Protein AF-A0A7C2QPQ2-F1 (afdb_monomer_lite)

Radius of gyration: 18.56 Å; chains: 1; bounding box: 51×34×46 Å

Sequence (199 aa):
MLLGTGDLGRPVFLNPSSPPNTHGIIVDTTESGKSTLTRHLILEARDLGVSSWVIDPHGERSYARLYSRVLLLGADRINVLDTPGWKSSEFSSELARYIERVYGISGARFVLREILLKCLNRGSLSPLENLSEVPEVKRIYDDLAQIHEDSAPSVEELAASSICFTFPQMSSREFRSLAALLLLMLLQGYRRTLGESHR

Secondary structure (DSSP, 8-state):
-EEEE-TTS-EEE--TTPSS---------TTSSHHHHHHHHHHHHHHTT---EEE-TT--HHHHTT-SEEEEBTTB-B-SS--TTS-HHHHHHHHHHHHHHHHT-TT-HHHHHHHHHHHHHHTSSHHHHTTTTSHHHHHHHHHHHTTB-TTSPPHHHHHTS-EEEE--TT--HHHHHHHHHHHHHHHHHH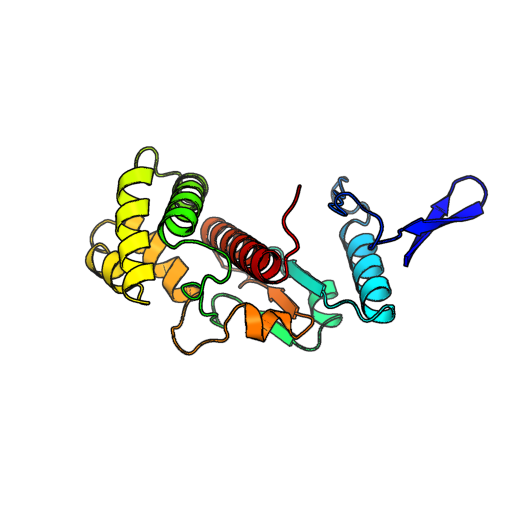HHHTT----

Foldseek 3Di:
DFQQADPVRHTDDDDCPDDDDPDDDDDDDPPPCPVVSVVVVVVVCVVVVHAAEAQDAQPPVSVVVVFPAEAAQLVAAEQLLQAAQDDLLRVLLVLLVQLCVLLVVPPCSVVSSVLSSVCSVVSHNVSLVVVLVPVSSVVVSVLNVSHHDSPHHALVRVRVHHYYYYYDPPDDPSSSSSNVVSNVSSVVNVCVVVVVDND

Structure (mmCIF, N/CA/C/O backbone):
data_AF-A0A7C2QPQ2-F1
#
_entry.id   AF-A0A7C2QPQ2-F1
#
loop_
_atom_site.group_PDB
_atom_site.id
_atom_site.type_symbol
_atom_site.label_atom_id
_atom_site.label_alt_id
_atom_site.label_comp_id
_atom_site.label_asym_id
_atom_site.label_entity_id
_atom_site.label_seq_id
_atom_site.pdbx_PDB_ins_code
_atom_site.Cartn_x
_atom_site.Cartn_y
_atom_site.Cartn_z
_atom_site.occupancy
_atom_site.B_iso_or_equiv
_atom_site.auth_seq_id
_atom_site.auth_comp_id
_atom_site.auth_asym_id
_atom_site.auth_atom_id
_atom_site.pdbx_PDB_model_num
ATOM 1 N N . MET A 1 1 ? 20.435 -3.411 -16.821 1.00 80.19 1 MET A N 1
ATOM 2 C CA . MET A 1 1 ? 19.411 -2.390 -17.117 1.00 80.19 1 MET A CA 1
ATOM 3 C C . MET A 1 1 ? 20.115 -1.150 -17.631 1.00 80.19 1 MET A C 1
ATOM 5 O O . MET A 1 1 ? 20.984 -0.637 -16.933 1.00 80.19 1 MET A O 1
ATOM 9 N N . LEU A 1 2 ? 19.831 -0.721 -18.859 1.00 84.31 2 LEU A N 1
ATOM 10 C CA . LEU A 1 2 ? 20.390 0.513 -19.417 1.00 84.31 2 LEU A CA 1
ATOM 11 C C . LEU A 1 2 ? 19.716 1.711 -18.738 1.00 84.31 2 LEU A C 1
ATOM 13 O O . LEU A 1 2 ? 18.495 1.808 -18.740 1.00 84.31 2 LEU A O 1
ATOM 17 N N . LEU A 1 3 ? 20.495 2.619 -18.154 1.00 84.81 3 LEU A N 1
ATOM 18 C CA . LEU A 1 3 ? 19.976 3.852 -17.555 1.00 84.81 3 LEU A CA 1
ATOM 19 C C . LEU A 1 3 ? 19.979 5.011 -18.561 1.00 84.81 3 LEU A C 1
ATOM 21 O O . LEU A 1 3 ? 19.078 5.843 -18.554 1.00 84.81 3 LEU A O 1
ATOM 25 N N . GLY A 1 4 ? 21.001 5.066 -19.415 1.00 86.62 4 GLY A N 1
ATOM 26 C CA . GLY A 1 4 ? 21.191 6.133 -20.391 1.00 86.62 4 GLY A CA 1
ATOM 27 C C . GLY A 1 4 ? 22.638 6.208 -20.860 1.00 86.62 4 GLY A C 1
ATOM 28 O O . GLY A 1 4 ? 23.363 5.214 -20.823 1.00 86.62 4 GLY A O 1
ATOM 29 N N . THR A 1 5 ? 23.068 7.397 -21.266 1.00 91.00 5 THR A N 1
ATOM 30 C CA . THR A 1 5 ? 24.419 7.659 -21.770 1.00 91.00 5 THR A CA 1
ATOM 31 C C . THR A 1 5 ? 25.079 8.717 -20.895 1.00 91.00 5 THR A C 1
ATOM 33 O O . THR A 1 5 ? 24.474 9.749 -20.627 1.00 91.00 5 THR A O 1
ATOM 36 N N . GLY A 1 6 ? 26.299 8.459 -20.427 1.00 89.69 6 GLY A N 1
ATOM 37 C CA . GLY A 1 6 ? 27.088 9.435 -19.677 1.00 89.69 6 GLY A CA 1
ATOM 38 C C . GLY A 1 6 ? 27.727 10.484 -20.587 1.00 89.69 6 GLY A C 1
ATOM 39 O O . GLY A 1 6 ? 27.761 10.323 -21.807 1.00 89.69 6 GLY A O 1
ATOM 40 N N . ASP A 1 7 ? 28.316 11.515 -19.986 1.00 88.56 7 ASP A N 1
ATOM 41 C CA . ASP A 1 7 ? 28.855 12.698 -20.683 1.00 88.56 7 ASP A CA 1
ATOM 42 C C . ASP A 1 7 ? 29.907 12.381 -21.760 1.00 88.56 7 ASP A C 1
ATOM 44 O O . ASP A 1 7 ? 30.098 13.134 -22.709 1.00 88.56 7 ASP A O 1
ATOM 48 N N . LEU A 1 8 ? 30.575 11.231 -21.644 1.00 90.75 8 LEU A N 1
ATOM 49 C CA . LEU A 1 8 ? 31.571 10.746 -22.604 1.00 90.75 8 LEU A CA 1
ATOM 50 C C . LEU A 1 8 ? 30.970 9.883 -23.730 1.00 90.75 8 LEU A C 1
ATOM 52 O O . LEU A 1 8 ? 31.700 9.148 -24.394 1.00 90.75 8 LEU A O 1
ATOM 56 N N . GLY A 1 9 ? 29.645 9.889 -23.905 1.00 91.50 9 GLY A N 1
ATOM 57 C CA . GLY A 1 9 ? 28.946 9.069 -24.900 1.00 91.50 9 GLY A CA 1
ATOM 58 C C . GLY A 1 9 ? 28.887 7.576 -24.555 1.00 91.50 9 GLY A C 1
ATOM 59 O O . GLY A 1 9 ? 28.511 6.762 -25.394 1.00 91.50 9 GLY A O 1
ATOM 60 N N . ARG A 1 10 ? 29.272 7.190 -23.332 1.00 90.75 10 ARG A N 1
ATOM 61 C CA . ARG A 1 10 ? 29.308 5.785 -22.900 1.00 90.75 10 ARG A CA 1
ATOM 62 C C . ARG A 1 10 ? 27.976 5.370 -22.276 1.00 90.75 10 ARG A C 1
ATOM 64 O O . ARG A 1 10 ? 27.465 6.121 -21.446 1.00 90.75 10 ARG A O 1
ATOM 71 N N . PRO A 1 11 ? 27.437 4.185 -22.601 1.00 90.56 11 PRO A N 1
ATOM 72 C CA . PRO A 1 11 ? 26.224 3.695 -21.962 1.00 90.56 11 PRO A CA 1
ATOM 73 C C . PRO A 1 11 ? 26.465 3.435 -20.469 1.00 90.56 11 PRO A C 1
ATOM 75 O O . PRO A 1 11 ? 27.485 2.865 -20.074 1.00 90.56 11 PRO A O 1
ATOM 78 N N . VAL A 1 12 ? 25.514 3.862 -19.644 1.00 87.31 12 VAL A N 1
ATOM 79 C CA . VAL A 1 12 ? 25.497 3.674 -18.193 1.00 87.31 12 VAL A CA 1
ATOM 80 C C . VAL A 1 12 ? 24.471 2.603 -17.870 1.00 87.31 12 VAL A C 1
ATOM 82 O O . VAL A 1 12 ? 23.307 2.715 -18.254 1.00 87.31 12 VAL A O 1
ATOM 85 N N . PHE A 1 13 ? 24.895 1.576 -17.142 1.00 85.00 13 PHE A N 1
ATOM 86 C CA . PHE A 1 13 ? 24.037 0.466 -16.752 1.00 85.00 13 PHE A CA 1
ATOM 87 C C . PHE A 1 13 ? 23.864 0.419 -15.240 1.00 85.00 13 PHE A C 1
ATOM 89 O O . PHE A 1 13 ? 24.820 0.587 -14.485 1.00 85.00 13 PHE A O 1
ATOM 96 N N . LEU A 1 14 ? 22.641 0.128 -14.814 1.00 79.12 14 LEU A N 1
ATOM 97 C CA . LEU A 1 14 ? 22.308 -0.225 -13.447 1.00 79.12 14 LE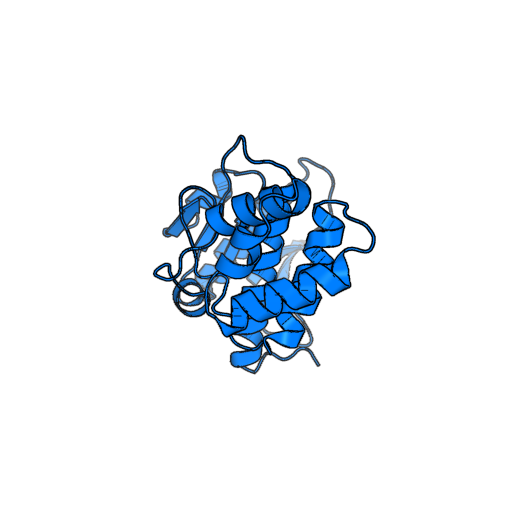U A CA 1
ATOM 98 C C . LEU A 1 14 ? 22.225 -1.752 -13.331 1.00 79.12 14 LEU A C 1
ATOM 100 O O . LEU A 1 14 ? 21.606 -2.422 -14.171 1.00 79.12 14 LEU A O 1
ATOM 104 N N . ASN A 1 15 ? 22.847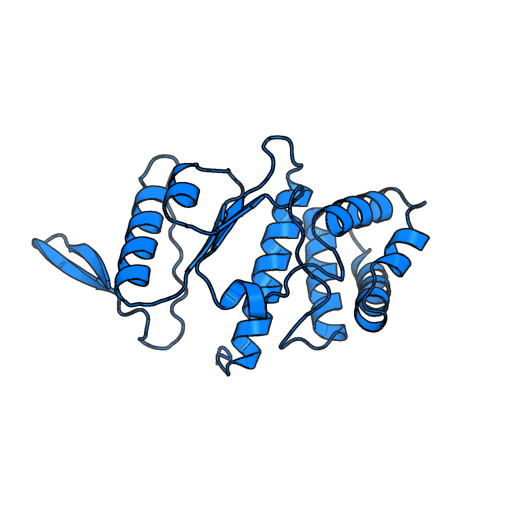 -2.299 -12.286 1.00 75.38 15 ASN A N 1
ATOM 105 C CA . ASN A 1 15 ? 22.661 -3.687 -11.884 1.00 75.38 15 ASN A CA 1
ATOM 106 C C . ASN A 1 15 ? 21.648 -3.733 -10.725 1.00 75.38 15 ASN A C 1
ATOM 108 O O . ASN A 1 15 ? 22.027 -3.455 -9.589 1.00 75.38 15 ASN A O 1
ATOM 112 N N . PRO A 1 16 ? 20.370 -4.070 -10.974 1.00 66.38 16 PRO A N 1
ATOM 113 C CA . PRO A 1 16 ? 19.363 -4.117 -9.915 1.00 66.38 16 PRO A CA 1
ATOM 114 C C . PRO A 1 16 ? 19.666 -5.189 -8.851 1.00 66.38 16 PRO A C 1
ATOM 116 O O . PRO A 1 16 ? 19.168 -5.091 -7.731 1.00 66.38 16 PRO A O 1
ATOM 119 N N . SER A 1 17 ? 20.508 -6.172 -9.184 1.00 67.00 17 SER A N 1
ATOM 120 C CA . SER A 1 17 ? 20.893 -7.297 -8.329 1.00 67.00 17 SER A CA 1
ATOM 121 C C . SER A 1 17 ? 22.185 -7.064 -7.536 1.00 67.00 17 SER A C 1
ATOM 123 O O . SER A 1 17 ? 22.625 -7.974 -6.836 1.00 67.00 17 SER A O 1
ATOM 125 N N . SER A 1 18 ? 22.835 -5.895 -7.640 1.00 63.81 18 SER A N 1
ATOM 126 C CA . SER A 1 18 ? 24.056 -5.624 -6.870 1.00 63.81 18 SER A CA 1
ATOM 127 C C . SER A 1 18 ? 23.729 -5.188 -5.431 1.00 63.81 18 SER A C 1
ATOM 129 O O . SER A 1 18 ? 23.065 -4.164 -5.257 1.00 63.81 18 SER A O 1
ATOM 131 N N . PRO A 1 19 ? 24.200 -5.907 -4.398 1.00 53.38 19 PRO A N 1
ATOM 132 C CA . PRO A 1 19 ? 24.072 -5.481 -3.005 1.00 53.38 19 PRO A CA 1
ATOM 133 C C . PRO A 1 19 ? 25.039 -4.330 -2.634 1.00 53.38 19 PRO A C 1
ATOM 135 O O . PRO A 1 19 ? 26.041 -4.139 -3.325 1.00 53.38 19 PRO A O 1
ATOM 138 N N . PRO A 1 20 ? 24.800 -3.614 -1.512 1.00 49.59 20 PRO A N 1
ATOM 139 C CA . PRO A 1 20 ? 23.653 -3.737 -0.618 1.00 49.59 20 PRO A CA 1
ATOM 140 C C . PRO A 1 20 ? 22.608 -2.646 -0.916 1.00 49.59 20 PRO A C 1
ATOM 142 O O . PRO A 1 20 ? 22.932 -1.466 -0.982 1.00 49.59 20 PRO A O 1
ATOM 145 N N . ASN A 1 21 ? 21.339 -3.045 -1.027 1.00 52.28 21 ASN A N 1
ATOM 146 C CA . ASN A 1 21 ? 20.159 -2.173 -1.101 1.00 52.28 21 ASN A CA 1
ATOM 147 C C . ASN A 1 21 ? 20.017 -1.318 -2.379 1.00 52.28 21 ASN A C 1
ATOM 149 O O . ASN A 1 21 ? 20.370 -0.142 -2.404 1.00 52.28 21 ASN A O 1
ATOM 153 N N . THR A 1 22 ? 19.355 -1.848 -3.411 1.00 62.91 22 THR A N 1
ATOM 154 C CA . THR A 1 22 ? 18.883 -1.071 -4.574 1.00 62.91 22 THR A CA 1
ATOM 155 C C . THR A 1 22 ? 17.630 -0.250 -4.239 1.00 62.91 22 THR A C 1
ATOM 157 O O . THR A 1 22 ? 16.571 -0.399 -4.842 1.00 62.91 22 THR A O 1
ATOM 160 N N . HIS A 1 23 ? 17.746 0.649 -3.258 1.00 71.44 23 HIS A N 1
ATOM 161 C CA . HIS A 1 23 ? 16.813 1.766 -3.119 1.00 71.44 23 HIS A CA 1
ATOM 162 C C . HIS A 1 23 ? 17.344 2.935 -3.944 1.00 71.44 23 HIS A C 1
ATOM 164 O O . HIS A 1 23 ? 18.398 3.492 -3.646 1.00 71.44 23 HIS A O 1
ATOM 170 N N . GLY A 1 24 ? 16.614 3.300 -4.993 1.00 75.06 24 GLY A N 1
ATOM 171 C CA . GLY A 1 24 ? 16.879 4.505 -5.769 1.00 75.06 24 GLY A CA 1
ATOM 172 C C . GLY A 1 24 ? 15.954 5.631 -5.331 1.00 75.06 24 GLY A C 1
ATOM 173 O O . GLY A 1 24 ? 14.761 5.411 -5.133 1.00 75.06 24 GLY A O 1
ATOM 174 N N . ILE A 1 25 ? 16.488 6.845 -5.215 1.00 82.19 25 ILE A N 1
ATOM 175 C CA . ILE A 1 25 ? 15.679 8.057 -5.078 1.00 82.19 25 ILE A CA 1
ATOM 176 C C . ILE A 1 25 ? 15.886 8.879 -6.347 1.00 82.19 25 ILE A C 1
ATOM 178 O O . ILE A 1 25 ? 17.006 9.276 -6.655 1.00 82.19 25 ILE A O 1
ATOM 182 N N . ILE A 1 26 ? 14.801 9.130 -7.081 1.00 84.06 26 ILE A N 1
ATOM 183 C CA . ILE A 1 26 ? 14.795 10.028 -8.239 1.00 84.06 26 ILE A CA 1
ATOM 184 C C . ILE A 1 26 ? 14.245 11.372 -7.757 1.00 84.06 26 ILE A C 1
ATOM 186 O O . ILE A 1 26 ? 13.058 11.485 -7.450 1.00 84.06 26 ILE A O 1
ATOM 190 N N . VAL A 1 27 ? 15.110 12.383 -7.669 1.00 84.88 27 VAL A N 1
ATOM 191 C CA . VAL A 1 27 ? 14.744 13.744 -7.251 1.00 84.88 27 VAL A CA 1
ATOM 192 C C . VAL A 1 27 ? 14.924 14.677 -8.427 1.00 84.88 27 VAL A C 1
ATOM 194 O O . VAL A 1 27 ? 15.979 14.681 -9.049 1.00 84.88 27 VAL A O 1
ATOM 197 N N . ASP A 1 28 ? 13.897 15.470 -8.715 1.00 84.50 28 ASP A N 1
ATOM 198 C CA . ASP A 1 28 ? 13.965 16.471 -9.771 1.00 84.50 28 ASP A CA 1
ATOM 199 C C . ASP A 1 28 ? 12.796 17.463 -9.679 1.00 84.50 28 ASP A C 1
ATOM 201 O O . ASP A 1 28 ? 11.808 17.206 -8.975 1.00 84.50 28 ASP A O 1
ATOM 205 N N . THR A 1 29 ? 12.857 18.560 -10.429 1.00 83.12 29 THR A N 1
ATOM 206 C CA . THR A 1 29 ? 11.778 19.552 -10.540 1.00 83.12 29 THR A CA 1
ATOM 207 C C . THR A 1 29 ? 10.585 19.011 -11.337 1.00 83.12 29 THR A C 1
ATOM 209 O O . THR A 1 29 ? 10.651 17.971 -11.997 1.00 83.12 29 THR A O 1
ATOM 212 N N . THR A 1 30 ? 9.415 19.639 -11.213 1.00 78.81 30 THR A N 1
ATOM 213 C CA . THR A 1 30 ? 8.233 19.271 -12.014 1.00 78.81 30 THR A CA 1
ATOM 214 C C . THR A 1 30 ? 8.564 19.367 -13.509 1.00 78.81 30 THR A C 1
ATOM 216 O O . THR A 1 30 ? 9.293 20.265 -13.909 1.00 78.81 30 THR A O 1
ATOM 219 N N . GLU A 1 31 ? 8.045 18.437 -14.320 1.00 76.81 31 GLU A N 1
ATOM 220 C CA . GLU A 1 31 ? 8.226 18.392 -15.791 1.00 76.81 31 GLU A CA 1
ATOM 221 C C . GLU A 1 31 ? 9.643 18.068 -16.297 1.00 76.81 31 GLU A C 1
ATOM 223 O O . GLU A 1 31 ? 9.883 18.031 -17.498 1.00 76.81 31 GLU A O 1
ATOM 228 N N . SER A 1 32 ? 10.564 17.706 -15.409 1.00 82.12 32 SER A N 1
ATOM 229 C CA . SER A 1 32 ? 11.947 17.370 -15.764 1.00 82.12 32 SER A CA 1
ATOM 230 C C . SER A 1 32 ? 12.148 15.986 -16.414 1.00 82.12 32 SER A C 1
ATOM 232 O O . SER A 1 32 ? 13.245 15.641 -16.844 1.00 82.12 32 SER A O 1
ATOM 234 N N . GLY A 1 33 ? 11.095 15.159 -16.456 1.00 84.62 33 GLY A N 1
ATOM 235 C CA . GLY A 1 33 ? 11.148 13.803 -17.010 1.00 84.62 33 GLY A CA 1
ATOM 236 C C . GLY A 1 33 ? 11.235 12.659 -15.993 1.00 84.62 33 GLY A C 1
ATOM 237 O O . GLY A 1 33 ? 11.448 11.523 -16.414 1.00 84.62 33 GLY A O 1
ATOM 238 N N . LYS A 1 34 ? 10.990 12.890 -14.691 1.00 88.94 34 LYS A N 1
ATOM 239 C CA . LYS A 1 34 ? 10.928 11.815 -13.668 1.00 88.94 34 LYS A CA 1
ATOM 240 C C . LYS A 1 34 ? 10.059 10.632 -14.096 1.00 88.94 34 LYS A C 1
ATOM 242 O O . LYS A 1 34 ? 10.537 9.504 -14.135 1.00 88.94 34 LYS A O 1
ATOM 247 N N . SER A 1 35 ? 8.818 10.896 -14.507 1.00 88.25 35 SER A N 1
ATOM 248 C CA . SER A 1 35 ? 7.902 9.834 -14.934 1.00 88.25 35 SER A CA 1
ATOM 249 C C . SER A 1 35 ? 8.342 9.162 -16.234 1.00 88.25 35 SER A C 1
ATOM 251 O O . SER A 1 35 ? 7.996 8.015 -16.496 1.00 88.25 35 SER A O 1
ATOM 253 N N . THR A 1 36 ? 9.136 9.833 -17.070 1.00 90.00 36 THR A N 1
ATOM 254 C CA . THR A 1 36 ? 9.757 9.211 -18.247 1.00 90.00 36 THR A CA 1
ATOM 255 C C . THR A 1 36 ? 10.865 8.248 -17.838 1.00 90.00 36 THR A C 1
ATOM 257 O O . THR A 1 36 ? 10.848 7.104 -18.287 1.00 90.00 36 THR A O 1
ATOM 260 N N . LEU A 1 37 ? 11.758 8.660 -16.934 1.00 89.00 37 LEU A N 1
ATOM 261 C CA . LEU A 1 37 ? 12.814 7.797 -16.409 1.00 89.00 37 LEU A CA 1
ATOM 262 C C . LEU A 1 37 ? 12.239 6.580 -15.672 1.00 89.00 37 LEU A C 1
ATOM 264 O O . LEU A 1 37 ? 12.654 5.456 -15.930 1.00 89.00 37 LEU A O 1
ATOM 268 N N . THR A 1 38 ? 11.240 6.770 -14.808 1.00 89.50 38 THR A N 1
ATOM 269 C CA . THR A 1 38 ? 10.604 5.661 -14.083 1.00 89.50 38 THR A CA 1
ATOM 270 C C . THR A 1 38 ? 9.963 4.653 -15.038 1.00 89.50 38 THR A C 1
ATOM 272 O O . THR A 1 38 ? 10.132 3.450 -14.857 1.00 89.50 38 THR A O 1
ATOM 275 N N . ARG A 1 39 ? 9.276 5.113 -16.093 1.00 91.06 39 ARG A N 1
ATOM 276 C CA . ARG A 1 39 ? 8.712 4.219 -17.120 1.00 91.06 39 ARG A CA 1
ATOM 277 C C . ARG A 1 39 ? 9.793 3.454 -17.882 1.00 91.06 39 ARG A C 1
ATOM 279 O O . ARG A 1 39 ? 9.606 2.268 -18.129 1.00 91.06 39 ARG A O 1
ATOM 286 N N . HIS A 1 40 ? 10.910 4.104 -18.208 1.00 90.50 40 HIS A N 1
ATOM 287 C CA . HIS A 1 40 ? 12.069 3.444 -18.818 1.00 90.50 40 HIS A CA 1
ATOM 288 C C . HIS A 1 40 ? 12.614 2.325 -17.919 1.00 90.50 40 HIS A C 1
ATOM 290 O O . HIS A 1 40 ? 12.746 1.189 -18.363 1.00 90.50 40 HIS A O 1
ATOM 296 N N . LEU A 1 41 ? 12.810 2.602 -16.625 1.00 88.69 41 LEU A N 1
ATOM 297 C CA . LEU A 1 41 ? 13.262 1.601 -15.650 1.00 88.69 41 LEU A CA 1
ATOM 298 C C . LEU A 1 41 ? 12.288 0.421 -15.514 1.00 88.69 41 LEU A C 1
ATOM 300 O O . LEU A 1 41 ? 12.726 -0.721 -15.405 1.00 88.69 41 LEU A O 1
ATOM 304 N N . ILE A 1 42 ? 10.977 0.681 -15.535 1.00 89.75 42 ILE A N 1
ATOM 305 C CA . ILE A 1 42 ? 9.943 -0.365 -15.492 1.00 89.75 42 ILE A CA 1
ATOM 306 C C . ILE A 1 42 ? 10.029 -1.276 -16.721 1.00 89.75 42 ILE A C 1
ATOM 308 O O . ILE A 1 42 ? 9.939 -2.494 -16.581 1.00 89.75 42 ILE A O 1
ATOM 312 N N . LEU A 1 43 ? 10.195 -0.702 -17.915 1.00 90.12 43 LEU A N 1
ATOM 313 C CA . LEU A 1 43 ? 10.315 -1.469 -19.157 1.00 90.12 43 LEU A CA 1
ATOM 314 C C . LEU A 1 43 ? 11.574 -2.342 -19.151 1.00 90.12 43 LEU A C 1
ATOM 316 O O . LEU A 1 43 ? 11.483 -3.543 -19.383 1.00 90.12 43 LEU A O 1
ATOM 320 N N . GLU A 1 44 ? 12.716 -1.775 -18.769 1.00 88.38 44 GLU A N 1
ATOM 321 C CA . GLU A 1 44 ? 13.965 -2.529 -18.639 1.00 88.38 44 GLU A CA 1
ATOM 322 C C . GLU A 1 44 ? 13.877 -3.639 -17.578 1.00 88.38 44 GLU A C 1
ATOM 324 O O . GLU A 1 44 ? 14.441 -4.716 -17.750 1.00 88.38 44 GLU A O 1
ATOM 329 N N . ALA A 1 45 ? 13.181 -3.396 -16.461 1.00 84.62 45 ALA A N 1
ATOM 330 C CA . ALA A 1 45 ? 12.972 -4.407 -15.424 1.00 84.62 45 ALA A CA 1
ATOM 331 C C . ALA A 1 45 ? 12.116 -5.565 -15.951 1.00 84.62 45 ALA A C 1
ATOM 333 O O . ALA A 1 45 ? 12.436 -6.733 -15.722 1.00 84.62 45 ALA A O 1
ATOM 334 N N . ARG A 1 46 ? 11.064 -5.241 -16.710 1.00 86.88 46 ARG A N 1
ATOM 335 C CA . ARG A 1 46 ? 10.185 -6.219 -17.350 1.00 86.88 46 ARG A CA 1
ATOM 336 C C . ARG A 1 46 ? 10.936 -7.091 -18.355 1.00 86.88 46 ARG A C 1
ATOM 338 O O . ARG A 1 46 ? 10.726 -8.301 -18.352 1.00 86.88 46 ARG A O 1
ATOM 345 N N . ASP A 1 47 ? 11.819 -6.508 -19.163 1.00 87.75 47 ASP A N 1
ATOM 346 C CA . ASP A 1 47 ? 12.639 -7.254 -20.130 1.00 87.75 47 ASP A CA 1
ATOM 347 C C . ASP A 1 47 ? 13.610 -8.230 -19.442 1.00 87.75 47 ASP A C 1
ATOM 349 O O . ASP A 1 47 ? 13.980 -9.257 -20.008 1.00 87.75 47 ASP A O 1
ATOM 353 N N . LEU A 1 48 ? 13.969 -7.954 -18.185 1.00 84.38 48 LEU A N 1
ATOM 354 C CA . LEU A 1 48 ? 14.758 -8.839 -17.323 1.00 84.38 48 LEU A CA 1
ATOM 355 C C . LEU A 1 48 ? 13.904 -9.847 -16.530 1.00 84.38 48 LEU A C 1
ATOM 357 O O . LEU A 1 48 ? 14.438 -10.563 -15.685 1.00 84.38 48 LEU A O 1
ATOM 361 N N . GLY A 1 49 ? 12.591 -9.908 -16.772 1.00 84.81 49 GLY A N 1
ATOM 362 C CA . GLY A 1 49 ? 11.672 -10.808 -16.069 1.00 84.81 49 GLY A CA 1
ATOM 363 C C . GLY A 1 49 ? 11.372 -10.402 -14.622 1.00 84.81 49 GLY A C 1
ATOM 364 O O . GLY A 1 49 ? 10.873 -11.219 -13.852 1.00 84.81 49 GLY A O 1
ATOM 365 N N . VAL A 1 50 ? 11.669 -9.159 -14.234 1.00 83.19 50 VAL A N 1
ATOM 366 C CA . VAL A 1 50 ? 11.409 -8.647 -12.884 1.00 83.19 50 VAL A CA 1
ATOM 367 C C . VAL A 1 50 ? 9.984 -8.097 -12.810 1.00 83.19 50 VAL A C 1
ATOM 369 O O . VAL A 1 50 ? 9.601 -7.215 -13.581 1.00 83.19 50 VAL A O 1
ATOM 372 N N . SER A 1 51 ? 9.194 -8.595 -11.857 1.00 84.31 51 SER A N 1
ATOM 373 C CA . SER A 1 51 ? 7.862 -8.063 -11.556 1.00 84.31 51 SER A CA 1
ATOM 374 C C . SER A 1 51 ? 7.958 -6.656 -10.967 1.00 84.31 51 SER A C 1
ATOM 376 O O . SER A 1 51 ? 8.755 -6.413 -10.059 1.00 84.31 51 SER A O 1
ATOM 378 N N . SER A 1 52 ? 7.114 -5.738 -11.432 1.00 88.56 52 SER A N 1
ATOM 379 C CA . SER A 1 52 ? 7.124 -4.342 -10.988 1.00 88.56 52 SER A CA 1
ATOM 380 C C . SER A 1 52 ? 5.794 -3.927 -10.368 1.00 88.56 52 SER A C 1
ATOM 382 O O . SER A 1 52 ? 4.722 -4.300 -10.840 1.00 88.56 52 SER A O 1
ATOM 384 N N . TRP A 1 53 ? 5.870 -3.133 -9.304 1.00 92.44 53 TRP A N 1
ATOM 385 C CA . TRP A 1 53 ? 4.720 -2.515 -8.650 1.00 92.44 53 TRP A CA 1
ATOM 386 C C . TRP A 1 53 ? 4.822 -1.002 -8.791 1.00 92.44 53 TRP A C 1
ATOM 388 O O . TRP A 1 53 ? 5.851 -0.415 -8.456 1.00 92.44 53 TRP A O 1
ATOM 398 N N . VAL A 1 54 ? 3.756 -0.365 -9.269 1.00 93.81 54 VAL A N 1
ATOM 399 C CA . VAL A 1 54 ? 3.649 1.098 -9.321 1.00 93.81 54 VAL A CA 1
ATOM 400 C C . VAL A 1 54 ? 2.500 1.547 -8.445 1.00 93.81 54 VAL A C 1
ATOM 402 O O . VAL A 1 54 ? 1.387 1.058 -8.591 1.00 93.81 54 VAL A O 1
ATOM 405 N N . ILE A 1 55 ? 2.768 2.506 -7.563 1.00 94.44 55 ILE A N 1
ATOM 406 C CA . ILE A 1 55 ? 1.753 3.203 -6.777 1.00 94.44 55 ILE A CA 1
ATOM 407 C C . ILE A 1 55 ? 1.707 4.633 -7.302 1.00 94.44 55 ILE A C 1
ATOM 409 O O . ILE A 1 55 ? 2.616 5.418 -7.038 1.00 94.44 55 ILE A O 1
ATOM 413 N N . ASP A 1 56 ? 0.672 4.952 -8.072 1.00 92.25 56 ASP A N 1
ATOM 414 C CA . ASP A 1 56 ? 0.536 6.230 -8.762 1.00 92.25 56 ASP A CA 1
ATOM 415 C C . ASP A 1 56 ? -0.602 7.070 -8.155 1.00 92.25 56 ASP A C 1
ATOM 417 O O . ASP A 1 56 ? -1.749 6.992 -8.610 1.00 92.25 56 ASP A O 1
ATOM 421 N N . PRO A 1 57 ? -0.308 7.904 -7.135 1.00 84.94 57 PRO A N 1
ATOM 422 C CA . PRO A 1 57 ? -1.298 8.773 -6.499 1.00 84.94 57 PRO A CA 1
ATOM 423 C C . PRO A 1 57 ? -1.851 9.867 -7.421 1.00 84.94 57 PRO A C 1
ATOM 425 O O . PRO A 1 57 ? -2.866 10.478 -7.081 1.00 84.94 57 PRO A O 1
ATOM 428 N N . HIS A 1 58 ? -1.203 10.138 -8.558 1.00 84.25 58 HIS A N 1
ATOM 429 C CA . HIS A 1 58 ? -1.591 11.194 -9.493 1.00 84.25 58 HIS A CA 1
ATOM 430 C C . HIS A 1 58 ? -2.399 10.673 -10.688 1.00 84.25 58 HIS A C 1
ATOM 432 O O . HIS A 1 58 ? -3.011 11.473 -11.398 1.00 84.25 58 HIS A O 1
ATOM 438 N N . GLY A 1 59 ? -2.458 9.353 -10.885 1.00 82.56 59 GLY A N 1
ATOM 439 C CA . GLY A 1 59 ? -3.236 8.728 -11.952 1.00 82.56 59 GLY A CA 1
ATOM 440 C C . GLY A 1 59 ? -2.720 9.084 -13.350 1.00 82.56 59 GLY A C 1
ATOM 441 O O . GLY A 1 59 ? -3.509 9.275 -14.283 1.00 82.56 59 GLY A O 1
ATOM 442 N N . GLU A 1 60 ? -1.402 9.197 -13.510 1.00 84.94 60 GLU A N 1
ATOM 443 C CA . GLU A 1 60 ? -0.761 9.324 -14.807 1.00 84.94 60 GLU A CA 1
ATOM 444 C C . GLU A 1 60 ? -1.087 8.099 -15.679 1.00 84.94 60 GLU A C 1
ATOM 446 O O . GLU A 1 60 ? -0.544 7.000 -15.538 1.00 84.94 60 GLU A O 1
ATOM 451 N N . ARG A 1 61 ? -1.944 8.307 -16.688 1.00 85.88 61 ARG A N 1
ATOM 452 C CA . ARG A 1 61 ? -2.342 7.264 -17.656 1.00 85.88 61 ARG A CA 1
ATOM 453 C C . ARG A 1 61 ? -1.155 6.572 -18.337 1.00 85.88 61 ARG A C 1
ATOM 455 O O . ARG A 1 61 ? -1.311 5.479 -18.878 1.00 85.88 61 ARG A O 1
ATOM 462 N N . SER A 1 62 ? 0.006 7.223 -18.363 1.00 88.50 62 SER A N 1
ATOM 463 C CA . SER A 1 62 ? 1.248 6.705 -18.929 1.00 88.50 62 SER A CA 1
ATOM 464 C C . SER A 1 62 ? 1.750 5.458 -18.191 1.00 88.50 62 SER A C 1
ATOM 466 O O . SER A 1 62 ? 2.229 4.548 -18.864 1.00 88.50 62 SER A O 1
ATOM 468 N N . TYR A 1 63 ? 1.594 5.374 -16.863 1.00 88.38 63 TYR A N 1
ATOM 469 C CA . TYR A 1 63 ? 1.949 4.178 -16.097 1.00 88.38 63 TYR A CA 1
ATOM 470 C C . TYR A 1 63 ? 0.958 3.055 -16.345 1.00 88.38 63 TYR A C 1
ATOM 472 O O . TYR A 1 63 ? 1.379 1.968 -16.715 1.00 88.38 63 TYR A O 1
ATOM 480 N N . ALA A 1 64 ? -0.346 3.319 -16.219 1.00 89.38 64 ALA A N 1
ATOM 481 C CA . ALA A 1 64 ? -1.389 2.304 -16.390 1.00 89.38 64 ALA A CA 1
ATOM 482 C C . ALA A 1 64 ? -1.269 1.536 -17.723 1.00 89.38 64 ALA A C 1
ATOM 484 O O . ALA A 1 64 ? -1.467 0.329 -17.758 1.00 89.38 64 ALA A O 1
ATOM 485 N N . ARG A 1 65 ? -0.856 2.208 -18.808 1.00 90.88 65 ARG A N 1
ATOM 486 C CA . ARG A 1 65 ? -0.634 1.590 -20.131 1.00 90.88 65 ARG A CA 1
ATOM 487 C C . ARG A 1 65 ? 0.495 0.554 -20.180 1.00 90.88 65 ARG A C 1
ATOM 489 O O . ARG A 1 65 ? 0.541 -0.220 -21.130 1.00 90.88 65 ARG A O 1
ATOM 496 N N . LEU A 1 66 ? 1.413 0.553 -19.214 1.00 91.38 66 LEU A N 1
ATOM 497 C CA . LEU A 1 66 ? 2.516 -0.411 -19.149 1.00 91.38 66 LEU A CA 1
ATOM 498 C C . LEU A 1 66 ? 2.103 -1.752 -18.528 1.00 91.38 66 LEU A C 1
ATOM 500 O O . LEU A 1 66 ? 2.854 -2.724 -18.634 1.00 91.38 66 LEU A O 1
ATOM 504 N N . TYR A 1 67 ? 0.928 -1.808 -17.898 1.00 92.75 67 TYR A N 1
ATOM 505 C CA . TYR A 1 67 ? 0.481 -2.933 -17.088 1.00 92.75 67 TYR A CA 1
ATOM 506 C C . TYR A 1 67 ? -0.799 -3.545 -17.654 1.00 92.75 67 TYR A C 1
ATOM 508 O O . TYR A 1 67 ? -1.717 -2.840 -18.063 1.00 92.75 67 TYR A O 1
ATOM 516 N N . SER A 1 68 ? -0.873 -4.875 -17.648 1.00 88.69 68 SER A N 1
ATOM 517 C CA . SER A 1 68 ? -2.108 -5.609 -17.952 1.00 88.69 68 SER A CA 1
ATOM 518 C C . SER A 1 68 ? -3.088 -5.599 -16.779 1.00 88.69 68 SER A C 1
ATOM 520 O O . SER A 1 68 ? -4.293 -5.707 -16.987 1.00 88.69 68 SER A O 1
ATOM 522 N N . ARG A 1 69 ? -2.573 -5.461 -15.551 1.00 93.31 69 ARG A N 1
ATOM 523 C CA . ARG A 1 69 ? -3.353 -5.390 -14.317 1.00 93.31 69 ARG A CA 1
ATOM 524 C C . ARG A 1 69 ? -3.224 -4.002 -13.701 1.00 93.31 69 ARG A C 1
ATOM 526 O O . ARG A 1 69 ? -2.133 -3.581 -13.313 1.00 93.31 69 ARG A O 1
ATOM 533 N N . VAL A 1 70 ? -4.352 -3.309 -13.599 1.00 94.38 70 VAL A N 1
ATOM 534 C CA . VAL A 1 70 ? -4.464 -1.996 -12.962 1.00 94.38 70 VAL A CA 1
ATOM 535 C C . VAL A 1 70 ? -5.566 -2.082 -11.916 1.00 94.38 70 VAL A C 1
ATOM 537 O O . VAL A 1 70 ? -6.661 -2.525 -12.246 1.00 94.38 70 VAL A O 1
ATOM 540 N N . LEU A 1 71 ? -5.273 -1.679 -10.680 1.00 95.06 71 LEU A N 1
ATOM 541 C CA . LEU A 1 71 ? -6.261 -1.572 -9.607 1.00 95.06 71 LEU A CA 1
ATOM 542 C C . LEU A 1 71 ? -6.536 -0.100 -9.305 1.00 95.06 71 LEU A C 1
ATOM 544 O O . LEU A 1 71 ? -5.613 0.696 -9.117 1.00 95.06 71 LEU A O 1
ATOM 548 N N . LEU A 1 72 ? -7.811 0.258 -9.254 1.00 94.62 72 LEU A N 1
ATOM 549 C CA . LEU A 1 72 ? -8.310 1.555 -8.832 1.00 94.62 72 LEU A CA 1
ATOM 550 C C . LEU A 1 72 ? -8.734 1.461 -7.362 1.00 94.62 72 LEU A C 1
ATOM 552 O O . LEU A 1 72 ? -9.880 1.129 -7.060 1.00 94.62 72 LEU A O 1
ATOM 556 N N . LEU A 1 73 ? -7.824 1.758 -6.433 1.00 93.56 73 LEU A N 1
ATOM 557 C CA . LEU A 1 73 ? -8.105 1.634 -4.998 1.00 93.56 73 LEU A CA 1
ATOM 558 C C . LEU A 1 73 ? -9.231 2.580 -4.566 1.00 93.56 73 LEU A C 1
ATOM 560 O O . LEU A 1 73 ? -9.155 3.785 -4.795 1.00 93.56 73 LEU A O 1
ATOM 564 N N . GLY A 1 74 ? -10.274 2.031 -3.942 1.00 88.62 74 GLY A N 1
ATOM 565 C CA . GLY A 1 74 ? -11.540 2.724 -3.666 1.00 88.62 74 GLY A CA 1
ATOM 566 C C . GLY A 1 74 ? -12.701 2.192 -4.513 1.00 88.62 74 GLY A C 1
ATOM 567 O O . GLY A 1 74 ? -13.832 2.121 -4.027 1.00 88.62 74 GLY A O 1
ATOM 568 N N . ALA A 1 75 ? -12.420 1.690 -5.720 1.00 92.50 75 ALA A N 1
ATOM 569 C CA . ALA A 1 75 ? -13.337 0.850 -6.499 1.00 92.50 75 ALA A CA 1
ATOM 570 C C . ALA A 1 75 ? -12.978 -0.634 -6.338 1.00 92.50 75 ALA A C 1
ATOM 572 O O . ALA A 1 75 ? -13.831 -1.434 -5.970 1.00 92.50 75 ALA A O 1
ATOM 573 N N . ASP A 1 76 ? -11.699 -0.958 -6.508 1.00 95.81 76 ASP A N 1
ATOM 574 C CA . ASP A 1 76 ? -11.124 -2.259 -6.193 1.00 95.81 76 ASP A CA 1
ATOM 575 C C . ASP A 1 76 ? -10.714 -2.330 -4.714 1.00 95.81 76 ASP A C 1
ATOM 577 O O . ASP A 1 76 ? -10.484 -1.302 -4.058 1.00 95.81 76 ASP A O 1
ATOM 581 N N . ARG A 1 77 ? -10.629 -3.555 -4.189 1.00 95.81 77 ARG A N 1
ATOM 582 C CA . ARG A 1 77 ? -10.238 -3.865 -2.809 1.00 95.81 77 ARG A CA 1
ATOM 583 C C . ARG A 1 77 ? -9.072 -4.850 -2.787 1.00 95.81 77 ARG A C 1
ATOM 585 O O . ARG A 1 77 ? -8.838 -5.574 -3.753 1.00 95.81 77 ARG A O 1
ATOM 592 N N . ILE A 1 78 ? -8.344 -4.858 -1.677 1.00 96.44 78 ILE A N 1
ATOM 593 C CA . ILE A 1 78 ? -7.266 -5.803 -1.362 1.00 96.44 78 ILE A CA 1
ATOM 594 C C . ILE A 1 78 ? -7.417 -6.257 0.090 1.00 96.44 78 ILE A C 1
ATOM 596 O O . ILE A 1 78 ? -7.964 -5.526 0.919 1.00 96.44 78 ILE A O 1
ATOM 600 N N . ASN A 1 79 ? -6.891 -7.421 0.452 1.00 96.38 79 ASN A N 1
ATOM 601 C CA . ASN A 1 79 ? -6.890 -7.812 1.856 1.00 96.38 79 ASN A CA 1
ATOM 602 C C . ASN A 1 79 ? -5.725 -7.140 2.609 1.00 96.38 79 ASN A C 1
ATOM 604 O O . ASN A 1 79 ? -4.611 -7.653 2.642 1.00 96.38 79 ASN A O 1
ATOM 608 N N . VAL A 1 80 ? -5.975 -5.973 3.217 1.00 95.94 80 VAL A N 1
ATOM 609 C CA . VAL A 1 80 ? -4.961 -5.237 4.007 1.00 95.94 80 VAL A CA 1
ATOM 610 C C . VAL A 1 80 ? -4.700 -5.814 5.401 1.00 95.94 80 VAL A C 1
ATOM 612 O O . VAL A 1 80 ? -3.807 -5.327 6.096 1.00 95.94 80 VAL A O 1
ATOM 615 N N . LEU A 1 81 ? -5.501 -6.788 5.842 1.00 96.50 81 LEU A N 1
ATOM 616 C CA . LEU A 1 81 ? -5.332 -7.450 7.138 1.00 96.50 81 LEU A CA 1
ATOM 617 C C . LEU A 1 81 ? -4.488 -8.725 7.024 1.00 96.50 81 LEU A C 1
ATOM 619 O O . LEU A 1 81 ? -3.919 -9.161 8.027 1.00 96.50 81 LEU A O 1
ATOM 623 N N . ASP A 1 82 ? -4.335 -9.264 5.812 1.00 95.06 82 ASP A N 1
ATOM 624 C CA . ASP A 1 82 ? -3.323 -10.268 5.511 1.00 95.06 82 ASP A CA 1
ATOM 625 C C . ASP A 1 82 ? -1.937 -9.611 5.425 1.00 95.06 82 ASP A C 1
ATOM 627 O O . ASP A 1 82 ? -1.607 -8.885 4.485 1.00 95.06 82 ASP A O 1
ATOM 631 N N . THR A 1 83 ? -1.140 -9.805 6.476 1.00 95.62 83 THR A N 1
ATOM 632 C CA . THR A 1 83 ? 0.080 -9.032 6.753 1.00 95.62 83 THR A CA 1
ATOM 633 C C . THR A 1 83 ? 1.318 -9.935 6.805 1.00 95.62 83 THR A C 1
ATOM 635 O O . THR A 1 83 ? 1.982 -10.026 7.844 1.00 95.62 83 THR A O 1
ATOM 638 N N . PRO A 1 84 ? 1.671 -10.617 5.697 1.00 93.75 84 PRO A N 1
ATOM 639 C CA . PRO A 1 84 ? 2.773 -11.571 5.685 1.00 93.75 84 PRO A CA 1
ATOM 640 C C . PRO A 1 84 ? 4.085 -10.898 6.087 1.00 93.75 84 PRO A C 1
ATOM 642 O O . PRO A 1 84 ? 4.340 -9.740 5.764 1.00 93.75 84 PRO A O 1
ATOM 645 N N . GLY A 1 85 ? 4.919 -11.617 6.839 1.00 93.38 85 GLY A N 1
ATOM 646 C CA . GLY A 1 85 ? 6.227 -11.125 7.290 1.00 93.38 85 GLY A CA 1
ATOM 647 C C . GLY A 1 85 ? 6.186 -10.050 8.381 1.00 93.38 85 GLY A C 1
ATOM 648 O O . GLY A 1 85 ? 7.245 -9.573 8.801 1.00 93.38 85 GLY A O 1
ATOM 649 N N . TRP A 1 86 ? 5.000 -9.700 8.883 1.00 95.81 86 TRP A N 1
ATOM 650 C CA . TRP A 1 86 ? 4.831 -8.846 10.052 1.00 95.81 86 TRP A CA 1
ATOM 651 C C . TRP A 1 86 ? 4.273 -9.622 11.242 1.00 95.81 86 TRP A C 1
ATOM 653 O O . TRP A 1 86 ? 3.439 -10.513 11.109 1.00 95.81 86 TRP A O 1
ATOM 663 N N . LYS A 1 87 ? 4.683 -9.229 12.450 1.00 96.62 87 LYS A N 1
ATOM 664 C CA . LYS A 1 87 ? 3.911 -9.557 13.655 1.00 96.62 87 LYS A CA 1
ATOM 665 C C . LYS A 1 87 ? 2.747 -8.577 13.762 1.00 96.62 87 LYS A C 1
ATOM 667 O O . LYS A 1 87 ? 2.964 -7.377 13.600 1.00 96.62 87 LYS A O 1
ATOM 672 N N . SER A 1 88 ? 1.554 -9.040 14.140 1.00 96.94 88 SER A N 1
ATOM 673 C CA . SER A 1 88 ? 0.362 -8.178 14.245 1.00 96.94 88 SER A CA 1
ATOM 674 C C . SER A 1 88 ? 0.581 -6.951 15.138 1.00 96.94 88 SER A C 1
ATOM 676 O O . SER A 1 88 ? 0.085 -5.870 14.840 1.00 96.94 88 SER A O 1
ATOM 678 N N . SER A 1 89 ? 1.362 -7.088 16.215 1.00 97.06 89 SER A N 1
ATOM 679 C CA . SER A 1 89 ? 1.721 -5.978 17.109 1.00 97.06 89 SER A CA 1
ATOM 680 C C . SER A 1 89 ? 2.694 -4.968 16.492 1.00 97.06 89 SER A C 1
ATOM 682 O O . SER A 1 89 ? 2.629 -3.783 16.810 1.00 97.06 89 SER A O 1
ATOM 684 N N . GLU A 1 90 ? 3.595 -5.420 15.620 1.00 97.44 90 GLU A N 1
ATOM 685 C CA . GLU A 1 90 ? 4.528 -4.558 14.891 1.00 97.44 90 GLU A CA 1
ATOM 686 C C . GLU A 1 90 ? 3.783 -3.794 13.792 1.00 97.44 90 GLU A C 1
ATOM 688 O O . GLU A 1 90 ? 3.858 -2.567 13.738 1.00 97.44 90 GLU A O 1
ATOM 693 N N . PHE A 1 91 ? 2.990 -4.508 12.983 1.00 97.44 91 PHE A N 1
ATOM 694 C CA . PHE A 1 91 ? 2.193 -3.909 11.914 1.00 97.44 91 PHE A CA 1
ATOM 695 C C . PHE A 1 91 ? 1.198 -2.882 12.458 1.00 97.44 91 PHE A C 1
ATOM 697 O O . PHE A 1 91 ? 1.133 -1.767 11.948 1.00 97.44 91 PHE A O 1
ATOM 704 N N . SER A 1 92 ? 0.464 -3.212 13.531 1.00 97.88 92 SER A N 1
ATOM 705 C CA . SER A 1 92 ? -0.487 -2.275 14.139 1.00 97.88 92 SER A CA 1
ATOM 706 C C . SER A 1 92 ? 0.196 -1.029 14.701 1.00 97.88 92 SER A C 1
ATOM 708 O O . SER A 1 92 ? -0.359 0.065 14.606 1.00 97.88 92 S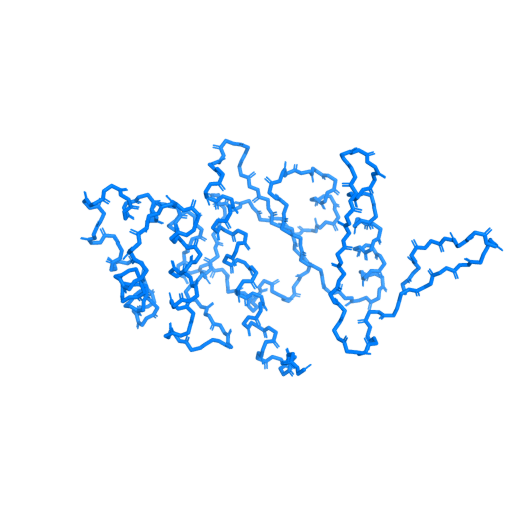ER A O 1
ATOM 710 N N . SER A 1 93 ? 1.403 -1.166 15.258 1.00 97.75 93 SER A N 1
ATOM 711 C CA . SER A 1 93 ? 2.182 -0.041 15.779 1.00 97.75 93 SER A CA 1
ATOM 712 C C . SER A 1 93 ? 2.646 0.892 14.661 1.00 97.75 93 SER A C 1
ATOM 714 O O . SER A 1 93 ? 2.501 2.113 14.777 1.00 97.75 93 SER A O 1
ATOM 716 N N . GLU A 1 94 ? 3.167 0.334 13.567 1.00 97.44 94 GLU A N 1
ATOM 717 C CA . GLU A 1 94 ? 3.589 1.122 12.408 1.00 97.44 94 GLU A CA 1
ATOM 718 C C . GLU A 1 94 ? 2.402 1.774 11.697 1.00 97.44 94 GLU A C 1
ATOM 720 O O . GLU A 1 94 ? 2.430 2.977 11.425 1.00 97.44 94 GLU A O 1
ATOM 725 N N . LEU A 1 95 ? 1.314 1.033 11.480 1.00 97.56 95 LEU A N 1
ATOM 726 C CA . LEU A 1 95 ? 0.113 1.568 10.849 1.00 97.56 95 LEU A CA 1
ATOM 727 C C . LEU A 1 95 ? -0.511 2.690 11.692 1.00 97.56 95 LEU A C 1
ATOM 729 O O . LEU A 1 95 ? -0.855 3.739 11.149 1.00 97.56 95 LEU A O 1
ATOM 733 N N . ALA A 1 96 ? -0.578 2.537 13.019 1.00 97.44 96 ALA A N 1
ATOM 734 C CA . ALA A 1 96 ? -1.054 3.592 13.917 1.00 97.44 96 ALA A CA 1
ATOM 735 C C . ALA A 1 96 ? -0.205 4.870 13.821 1.00 97.44 96 ALA A C 1
ATOM 737 O O . ALA A 1 96 ? -0.750 5.975 13.807 1.00 97.44 96 ALA A O 1
ATOM 738 N N . ARG A 1 97 ? 1.126 4.732 13.726 1.00 96.69 97 ARG A N 1
ATOM 739 C CA . ARG A 1 97 ? 2.051 5.862 13.538 1.00 96.69 97 ARG A CA 1
ATOM 740 C C . ARG A 1 97 ? 1.788 6.589 12.217 1.00 96.69 97 ARG A C 1
ATOM 742 O O . ARG A 1 97 ? 1.820 7.820 12.183 1.00 96.69 97 ARG A O 1
ATOM 749 N N . TYR A 1 98 ? 1.537 5.850 11.139 1.00 96.38 98 TYR A N 1
ATOM 750 C CA . TYR A 1 98 ? 1.213 6.439 9.842 1.00 96.38 98 TYR A CA 1
ATOM 751 C C . TYR A 1 98 ? -0.157 7.112 9.834 1.00 96.38 98 TYR A C 1
ATOM 753 O O . TYR A 1 98 ? -0.251 8.247 9.376 1.00 96.38 98 TYR A O 1
ATOM 761 N N . ILE A 1 99 ? -1.187 6.474 10.394 1.00 96.50 99 ILE A N 1
ATOM 762 C CA . ILE A 1 99 ? -2.533 7.050 10.506 1.00 96.50 99 ILE A CA 1
ATOM 763 C C . ILE A 1 99 ? -2.498 8.353 11.312 1.00 96.50 99 ILE A C 1
ATOM 765 O O . ILE A 1 99 ? -2.996 9.371 10.840 1.00 96.50 99 ILE A O 1
ATOM 769 N N . GLU A 1 100 ? -1.837 8.374 12.473 1.00 95.25 100 GLU A N 1
ATOM 770 C CA . GLU A 1 100 ? -1.672 9.602 13.265 1.00 95.25 100 GLU A CA 1
ATOM 771 C C . GLU A 1 100 ? -1.070 10.743 12.427 1.00 95.25 100 GLU A C 1
ATOM 773 O O . GLU A 1 100 ? -1.562 11.871 12.468 1.00 95.25 100 GLU A O 1
ATOM 778 N N . ARG A 1 101 ? -0.041 10.449 11.622 1.00 95.00 101 ARG A N 1
ATOM 779 C CA . ARG A 1 101 ? 0.624 11.443 10.769 1.00 95.00 101 ARG A CA 1
ATOM 780 C C . ARG A 1 101 ? -0.227 11.884 9.578 1.00 95.00 101 ARG A C 1
ATOM 782 O O . ARG A 1 101 ? -0.183 13.056 9.218 1.00 95.00 101 ARG A O 1
ATOM 789 N N . VAL A 1 102 ? -0.941 10.957 8.942 1.00 95.81 102 VAL A N 1
ATOM 790 C CA . VAL A 1 102 ? -1.759 11.226 7.750 1.00 95.81 102 VAL A CA 1
ATOM 791 C C . VAL A 1 102 ? -2.986 12.059 8.111 1.00 95.81 102 VAL A C 1
ATOM 793 O O . VAL A 1 102 ? -3.282 13.023 7.410 1.00 95.81 102 VAL A O 1
ATOM 796 N N . TYR A 1 103 ? -3.660 11.722 9.211 1.00 94.62 103 TYR A N 1
ATOM 797 C CA . TYR A 1 103 ? -4.896 12.384 9.638 1.00 94.62 103 TYR A CA 1
ATOM 798 C C . TYR A 1 103 ? -4.664 13.516 10.650 1.00 94.62 103 TYR A C 1
ATOM 800 O O . TYR A 1 103 ? -5.600 14.237 10.980 1.00 94.62 103 TYR A O 1
ATOM 808 N N . GLY A 1 104 ? -3.432 13.696 11.142 1.00 92.75 104 GLY A N 1
ATOM 809 C CA . GLY A 1 104 ? -3.074 14.782 12.060 1.00 92.75 104 GLY A CA 1
ATOM 810 C C . GLY A 1 104 ? -3.634 14.628 13.480 1.00 92.75 104 GLY A C 1
ATOM 811 O O . GLY A 1 104 ? -3.809 15.624 14.179 1.00 92.75 104 GLY A O 1
ATOM 812 N N . ILE A 1 105 ? -3.916 13.398 13.922 1.00 90.00 105 ILE A N 1
ATOM 813 C CA . ILE A 1 105 ? -4.610 13.116 15.191 1.00 90.00 105 ILE A CA 1
ATOM 814 C C . ILE A 1 105 ? -3.590 12.876 16.313 1.00 90.00 105 ILE A C 1
ATOM 816 O O . ILE A 1 105 ? -3.336 11.744 16.729 1.00 90.00 105 ILE A O 1
ATOM 820 N N . SER A 1 106 ? -2.968 13.956 16.784 1.00 88.44 106 SER A N 1
ATOM 821 C CA . SER A 1 106 ? -1.881 13.899 17.773 1.00 88.44 106 SER A CA 1
ATOM 822 C C . SER A 1 106 ? -2.275 13.167 19.062 1.00 88.44 106 SER A C 1
ATOM 824 O O . SER A 1 106 ? -3.282 13.489 19.688 1.00 88.44 106 SER A O 1
ATOM 826 N N . GLY A 1 107 ? -1.444 12.216 19.498 1.00 87.31 107 GLY A N 1
ATOM 827 C CA . GLY A 1 107 ? -1.610 11.504 20.769 1.00 87.31 107 GLY A CA 1
ATOM 828 C C . GLY A 1 107 ? -2.516 10.272 20.689 1.00 87.31 107 GLY A C 1
ATOM 829 O O . GLY A 1 107 ? -2.598 9.514 21.656 1.00 87.31 107 GLY A O 1
ATOM 830 N N . ALA A 1 108 ? -3.141 10.006 19.538 1.00 89.81 108 ALA A N 1
ATOM 831 C CA . ALA A 1 108 ? -4.026 8.856 19.358 1.00 89.81 108 ALA A CA 1
ATOM 832 C C . ALA A 1 108 ? -3.281 7.537 19.087 1.00 89.81 108 ALA A C 1
ATOM 834 O O . ALA A 1 108 ? -3.903 6.475 19.092 1.00 89.81 108 ALA A O 1
ATOM 835 N N . ARG A 1 109 ? -1.956 7.565 18.875 1.00 92.44 109 ARG A N 1
ATOM 836 C CA . ARG A 1 109 ? -1.169 6.395 18.442 1.00 92.44 109 ARG A CA 1
ATOM 837 C C . ARG A 1 109 ? -1.380 5.147 19.296 1.00 92.44 109 ARG A C 1
ATOM 839 O O . ARG A 1 109 ? -1.547 4.065 18.745 1.00 92.44 109 ARG A O 1
ATOM 846 N N . PHE A 1 110 ? -1.353 5.282 20.623 1.00 94.06 110 PHE A N 1
ATOM 847 C CA . PHE A 1 110 ? -1.508 4.134 21.520 1.00 94.06 110 PHE A CA 1
ATOM 848 C C . PHE A 1 110 ? -2.893 3.497 21.366 1.00 94.06 110 PHE A C 1
ATOM 850 O O . PHE A 1 110 ? -3.000 2.290 21.180 1.00 94.06 110 PHE A O 1
ATOM 857 N N . VAL A 1 111 ? -3.942 4.321 21.363 1.00 94.12 111 VAL A N 1
ATOM 858 C CA . VAL A 1 111 ? -5.329 3.866 21.210 1.00 94.12 111 VAL A CA 1
ATOM 859 C C . VAL A 1 111 ? -5.538 3.225 19.836 1.00 94.12 111 VAL A C 1
ATOM 861 O O . VAL A 1 111 ? -6.053 2.111 19.754 1.00 94.12 111 VAL A O 1
ATOM 864 N N . LEU A 1 112 ? -5.068 3.877 18.767 1.00 95.38 112 LEU A N 1
ATOM 865 C CA . LEU A 1 112 ? -5.133 3.350 17.402 1.00 95.38 112 LEU A CA 1
ATOM 866 C C . LEU A 1 112 ? -4.423 2.001 17.284 1.00 95.38 112 LEU A C 1
ATOM 868 O O . LEU A 1 112 ? -4.987 1.072 16.715 1.00 95.38 112 LEU A O 1
ATOM 872 N N . ARG A 1 113 ? -3.227 1.857 17.868 1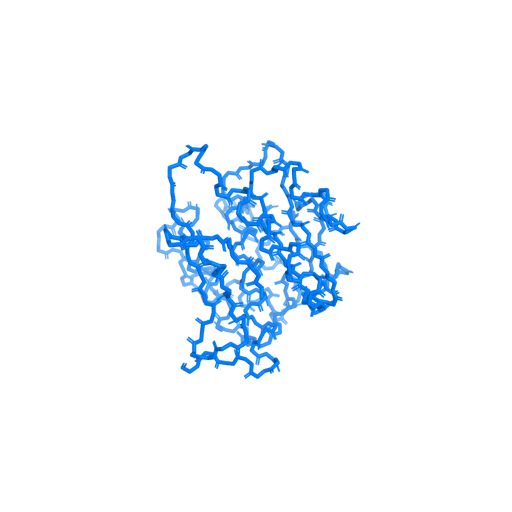.00 97.56 113 ARG A N 1
ATOM 873 C CA . ARG A 1 113 ? -2.485 0.590 17.870 1.00 97.56 113 ARG A CA 1
ATOM 874 C C . ARG A 1 113 ? -3.302 -0.539 18.490 1.00 97.56 113 ARG A C 1
ATOM 876 O O . ARG A 1 113 ? -3.379 -1.614 17.903 1.00 97.56 113 ARG A O 1
ATOM 883 N N . GLU A 1 114 ? -3.909 -0.311 19.654 1.00 97.62 114 GLU A N 1
ATOM 884 C CA . GLU A 1 114 ? -4.707 -1.336 20.338 1.00 97.62 114 GLU A CA 1
ATOM 885 C C . GLU A 1 114 ? -5.948 -1.737 19.526 1.00 97.62 114 GLU A C 1
ATOM 887 O O . GLU A 1 114 ? -6.284 -2.920 19.445 1.00 97.62 114 GLU A O 1
ATOM 892 N N . ILE A 1 115 ? -6.621 -0.775 18.888 1.00 96.88 115 ILE A N 1
ATOM 893 C CA . ILE A 1 115 ? -7.793 -1.055 18.047 1.00 96.88 115 ILE A CA 1
ATOM 894 C C . ILE A 1 115 ? -7.378 -1.818 16.782 1.00 96.88 115 ILE A C 1
ATOM 896 O O . ILE A 1 115 ? -7.983 -2.839 16.455 1.00 96.88 115 ILE A O 1
ATOM 900 N N . LEU A 1 116 ? -6.322 -1.377 16.096 1.00 97.81 116 LEU A N 1
ATOM 901 C CA . LEU A 1 116 ? -5.803 -2.031 14.892 1.00 97.81 116 LEU A CA 1
ATOM 902 C C . LEU A 1 116 ? -5.293 -3.443 15.188 1.00 97.81 116 LEU A C 1
ATOM 904 O O . LEU A 1 116 ? -5.541 -4.359 14.410 1.00 97.81 116 LEU A O 1
ATOM 908 N N . LEU A 1 117 ? -4.649 -3.654 16.339 1.00 98.31 117 LEU A N 1
ATOM 909 C CA . LEU A 1 117 ? -4.238 -4.985 16.780 1.00 98.31 117 LEU A CA 1
ATOM 910 C C . LEU A 1 117 ? -5.443 -5.919 16.944 1.00 98.31 117 LEU A C 1
ATOM 912 O O . LEU A 1 117 ? -5.389 -7.073 16.523 1.00 98.31 117 LEU A O 1
ATOM 916 N N . LYS A 1 118 ? -6.553 -5.423 17.507 1.00 98.06 118 LYS A N 1
ATOM 917 C CA . LYS A 1 118 ? -7.805 -6.190 17.566 1.00 98.06 118 LYS A CA 1
ATOM 918 C C . LYS A 1 118 ? -8.352 -6.490 16.171 1.00 98.06 118 LYS A C 1
ATOM 920 O O . LYS A 1 118 ? -8.867 -7.587 15.985 1.00 98.06 118 LYS A O 1
ATOM 925 N N . CYS A 1 119 ? -8.238 -5.556 15.222 1.00 97.62 119 CYS A N 1
ATOM 926 C CA . CYS A 1 119 ? -8.681 -5.775 13.842 1.00 97.62 119 CYS A CA 1
ATOM 927 C C . CYS A 1 119 ? -7.892 -6.912 13.184 1.00 97.62 119 CYS A C 1
ATOM 929 O O . CYS A 1 119 ? -8.486 -7.857 12.678 1.00 97.62 119 CYS A O 1
ATOM 931 N N . LEU A 1 120 ? -6.559 -6.869 13.284 1.00 97.19 120 LEU A N 1
ATOM 932 C CA . LEU A 1 120 ? -5.662 -7.898 12.744 1.00 97.19 120 LEU A CA 1
ATOM 933 C C . LEU A 1 120 ? -5.923 -9.270 13.375 1.00 97.19 120 LEU A C 1
ATOM 935 O O . LEU A 1 120 ? -6.057 -10.258 12.667 1.00 97.19 120 LEU A O 1
ATOM 939 N N . ASN A 1 121 ? -6.060 -9.336 14.703 1.00 96.31 121 ASN A N 1
ATOM 940 C CA . ASN A 1 121 ? -6.305 -10.603 15.401 1.00 96.31 121 ASN A CA 1
ATOM 941 C C . ASN A 1 121 ? -7.671 -11.220 15.067 1.00 96.31 121 ASN A C 1
ATOM 943 O O . ASN A 1 121 ? -7.839 -12.429 15.193 1.00 96.31 121 ASN A O 1
ATOM 947 N N . ARG A 1 122 ? -8.657 -10.394 14.698 1.00 95.25 122 ARG A N 1
ATOM 948 C CA . ARG A 1 122 ? -9.985 -10.852 14.269 1.00 95.25 122 ARG A CA 1
ATOM 949 C C . ARG A 1 122 ? -10.082 -11.086 12.764 1.00 95.25 122 ARG A C 1
ATOM 951 O O . ARG A 1 122 ? -11.073 -11.668 12.345 1.00 95.25 122 ARG A O 1
ATOM 958 N N . GLY A 1 123 ? -9.116 -10.599 11.982 1.00 94.38 123 GLY A N 1
ATOM 959 C CA . GLY A 1 123 ? -9.219 -10.532 10.526 1.00 94.38 123 GLY A CA 1
ATOM 960 C C . GLY A 1 123 ? -10.427 -9.713 10.068 1.00 94.38 123 GLY A C 1
ATOM 961 O O . GLY A 1 123 ? -11.128 -10.141 9.170 1.00 94.38 123 GLY A O 1
ATOM 962 N N . SER A 1 124 ? -10.744 -8.607 10.752 1.00 95.56 124 SER A N 1
ATOM 963 C CA . SER A 1 124 ? -11.911 -7.773 10.434 1.00 95.56 124 SER A CA 1
ATOM 964 C C . SER A 1 124 ? -11.732 -6.342 10.940 1.00 95.56 124 SER A C 1
ATOM 966 O O . SER A 1 124 ? -11.209 -6.129 12.035 1.00 95.56 124 SER A O 1
ATOM 968 N N . LEU A 1 125 ? -12.246 -5.352 10.200 1.00 96.81 125 LEU A N 1
ATOM 969 C CA . LEU A 1 125 ? -12.282 -3.944 10.628 1.00 96.81 125 LEU A CA 1
ATOM 970 C C . LEU A 1 125 ? -13.372 -3.624 11.666 1.00 96.81 125 LEU A C 1
ATOM 972 O O . LEU A 1 125 ? -13.440 -2.490 12.143 1.00 96.81 125 LEU A O 1
ATOM 976 N N . SER A 1 126 ? -14.185 -4.601 12.079 1.00 96.50 126 SER A N 1
ATOM 977 C CA . SER A 1 126 ? -15.272 -4.382 13.047 1.00 96.50 126 SER A CA 1
ATOM 978 C C . SER A 1 126 ? -14.852 -3.680 14.355 1.00 96.50 126 SER A C 1
ATOM 980 O O . SER A 1 126 ? -15.639 -2.892 14.878 1.00 96.50 126 SER A O 1
ATOM 982 N N . PRO A 1 127 ? -13.641 -3.859 14.933 1.00 96.69 127 PRO A N 1
ATOM 983 C CA . PRO A 1 127 ? -13.234 -3.078 16.106 1.00 96.69 127 PRO A CA 1
ATOM 984 C C . PRO A 1 127 ? -13.123 -1.567 15.854 1.00 96.69 127 PRO A C 1
ATOM 986 O O . PRO A 1 127 ? -13.367 -0.801 16.783 1.00 96.69 127 PRO A O 1
ATOM 989 N N . LEU A 1 128 ? -12.760 -1.144 14.638 1.00 95.25 128 LEU A N 1
ATOM 990 C CA . LEU A 1 128 ? -12.782 0.265 14.228 1.00 95.25 128 LEU A CA 1
ATOM 991 C C . LEU A 1 128 ? -14.212 0.735 13.957 1.00 95.25 128 LEU A C 1
ATOM 993 O O . LEU A 1 128 ? -14.594 1.806 14.420 1.00 95.25 128 LEU A O 1
ATOM 997 N N . GLU A 1 129 ? -15.005 -0.083 13.262 1.00 96.19 129 GLU A N 1
ATOM 998 C CA . GLU A 1 129 ? -16.412 0.207 12.959 1.00 96.19 129 GLU A CA 1
ATOM 999 C C . GLU A 1 129 ? -17.226 0.493 14.228 1.00 96.19 129 GLU A C 1
ATOM 1001 O O . GLU A 1 129 ? -17.954 1.481 14.296 1.00 96.19 129 GLU A O 1
ATOM 1006 N N . ASN A 1 130 ? -17.029 -0.311 15.277 1.00 95.00 130 ASN A N 1
ATOM 1007 C CA . ASN A 1 130 ? -17.696 -0.148 16.574 1.00 95.00 130 ASN A CA 1
ATOM 1008 C C . ASN A 1 130 ? -17.373 1.183 17.278 1.00 95.00 130 ASN A C 1
ATOM 1010 O O . ASN A 1 130 ? -18.039 1.542 18.243 1.00 95.00 130 ASN A O 1
ATOM 1014 N N . LEU A 1 131 ? -16.334 1.894 16.835 1.00 93.12 131 LEU A N 1
ATOM 1015 C CA . LEU A 1 131 ? -15.907 3.186 17.371 1.00 93.12 131 LEU A CA 1
ATOM 1016 C C . LEU A 1 131 ? -16.144 4.334 16.373 1.00 93.12 131 LEU A C 1
ATOM 1018 O O . LEU A 1 131 ? -15.688 5.453 16.605 1.00 93.12 131 LEU A O 1
ATOM 1022 N N . SER A 1 132 ? -16.881 4.079 15.287 1.00 89.50 132 SER A N 1
ATOM 1023 C CA . SER A 1 132 ? -17.199 5.054 14.233 1.00 89.50 132 SER A CA 1
ATOM 1024 C C . SER A 1 132 ? -18.147 6.182 14.671 1.00 89.50 132 SER A C 1
ATOM 1026 O O . SER A 1 132 ? -18.442 7.083 13.891 1.00 89.50 132 SER A O 1
ATOM 1028 N N . GLU A 1 133 ? -18.603 6.189 15.925 1.00 90.56 133 GLU A N 1
ATOM 1029 C CA . GLU A 1 133 ? -19.266 7.358 16.514 1.00 90.56 133 GLU A CA 1
ATOM 1030 C C . GLU A 1 133 ? -18.287 8.526 16.725 1.00 90.56 133 GLU A C 1
ATOM 1032 O O . GLU A 1 133 ? -18.691 9.688 16.685 1.00 90.56 133 GLU A O 1
ATOM 1037 N N . VAL A 1 134 ? -16.992 8.234 16.902 1.00 91.62 134 VAL A N 1
ATOM 1038 C CA . VAL A 1 134 ? -15.934 9.249 16.971 1.00 91.62 134 VAL A CA 1
ATOM 1039 C C . VAL A 1 134 ? -15.580 9.688 15.542 1.00 91.62 134 VAL A C 1
ATOM 1041 O O . VAL A 1 134 ? -15.112 8.850 14.766 1.00 91.62 134 VAL A O 1
ATOM 1044 N N . PRO A 1 135 ? -15.756 10.971 15.161 1.00 91.19 135 PRO A N 1
ATOM 1045 C CA . PRO A 1 135 ? -15.603 11.425 13.774 1.00 91.19 135 PRO A CA 1
ATOM 1046 C C . PRO A 1 135 ? -14.249 11.089 13.136 1.00 91.19 135 PRO A C 1
ATOM 1048 O O . PRO A 1 135 ? -14.181 10.699 11.970 1.00 91.19 135 PRO A O 1
ATOM 1051 N N . GLU A 1 136 ? -13.164 11.204 13.899 1.00 90.75 136 GLU A N 1
ATOM 1052 C CA . GLU A 1 136 ? -11.813 10.895 13.439 1.00 90.75 136 GLU A CA 1
ATOM 1053 C C . GLU A 1 136 ? -11.643 9.399 13.155 1.00 90.75 136 GLU A C 1
ATOM 1055 O O . GLU A 1 136 ? -11.063 9.020 12.138 1.00 90.75 136 GLU A O 1
ATOM 1060 N N . VAL A 1 137 ? -12.190 8.546 14.027 1.00 92.44 137 VAL A N 1
ATOM 1061 C CA . VAL A 1 137 ? -12.152 7.086 13.867 1.00 92.44 137 VAL A CA 1
ATOM 1062 C C . VAL A 1 137 ? -13.039 6.654 12.709 1.00 92.44 137 VAL A C 1
ATOM 1064 O O . VAL A 1 137 ? -12.627 5.807 11.920 1.00 92.44 137 VAL A O 1
ATOM 1067 N N . LYS A 1 138 ? -14.210 7.282 12.553 1.00 94.94 138 LYS A N 1
ATOM 1068 C CA . LYS A 1 138 ? -15.101 7.058 11.415 1.00 94.94 138 LYS A CA 1
ATOM 1069 C C . LYS A 1 138 ? -14.392 7.295 10.094 1.00 94.94 138 LYS A C 1
ATOM 1071 O O . LYS A 1 138 ? -14.430 6.441 9.223 1.00 94.94 138 LYS A O 1
ATOM 1076 N N . ARG A 1 139 ? -13.689 8.422 9.970 1.00 94.81 139 ARG A N 1
ATOM 1077 C CA . ARG A 1 139 ? -12.960 8.759 8.744 1.00 94.81 139 ARG A CA 1
ATOM 1078 C C . ARG A 1 139 ? -11.882 7.722 8.414 1.00 94.81 139 ARG A C 1
ATOM 1080 O O . ARG A 1 139 ? -11.742 7.339 7.259 1.00 94.81 139 ARG A O 1
ATOM 1087 N N . ILE A 1 140 ? -11.146 7.254 9.424 1.00 95.94 140 ILE A N 1
ATOM 1088 C CA . ILE A 1 140 ? -10.144 6.190 9.259 1.00 95.94 140 ILE A CA 1
ATOM 1089 C C . ILE A 1 140 ? -10.812 4.879 8.832 1.00 95.94 140 ILE A C 1
ATOM 1091 O O . ILE A 1 140 ? -10.313 4.207 7.932 1.00 95.94 140 ILE A O 1
ATOM 1095 N N . TYR A 1 141 ? -11.926 4.515 9.471 1.00 96.88 141 TYR A N 1
ATOM 1096 C CA . TYR A 1 141 ? -12.697 3.324 9.127 1.00 96.88 141 TYR A CA 1
ATOM 1097 C C . TYR A 1 141 ? -13.214 3.385 7.687 1.00 96.88 141 TYR A C 1
ATOM 1099 O O . TYR A 1 141 ? -12.960 2.456 6.929 1.00 96.88 141 TYR A O 1
ATOM 1107 N N . ASP A 1 142 ? -13.860 4.484 7.295 1.00 96.31 142 ASP A N 1
ATOM 1108 C CA . ASP A 1 142 ? -14.429 4.675 5.958 1.00 96.31 142 ASP A CA 1
ATOM 1109 C C . ASP A 1 142 ? -13.348 4.576 4.867 1.00 96.31 142 ASP A C 1
ATOM 1111 O O . ASP A 1 142 ? -13.576 3.977 3.814 1.00 96.31 142 ASP A O 1
ATOM 1115 N N . ASP A 1 143 ? -12.157 5.132 5.116 1.00 96.62 143 ASP A N 1
ATOM 1116 C CA . ASP A 1 143 ? -11.025 5.041 4.190 1.00 96.62 143 ASP A CA 1
ATOM 1117 C C . ASP A 1 143 ? -10.433 3.618 4.151 1.00 96.62 143 ASP A C 1
ATOM 1119 O O . ASP A 1 143 ? -10.139 3.109 3.071 1.00 96.62 143 ASP A O 1
ATOM 1123 N N . LEU A 1 144 ? -10.295 2.932 5.294 1.00 96.94 144 LEU A N 1
ATOM 1124 C CA . LEU A 1 144 ? -9.820 1.542 5.334 1.00 96.94 144 LEU A CA 1
ATOM 1125 C C . LEU A 1 144 ? -10.810 0.573 4.681 1.00 96.94 144 LEU A C 1
ATOM 1127 O O . LEU A 1 144 ? -10.384 -0.282 3.910 1.00 96.94 144 LEU A O 1
ATOM 1131 N N . ALA A 1 145 ? -12.112 0.725 4.919 1.00 96.31 145 ALA A N 1
ATOM 1132 C CA . ALA A 1 145 ? -13.170 -0.075 4.299 1.00 96.31 145 ALA A CA 1
ATOM 1133 C C . ALA A 1 145 ? -13.263 0.154 2.776 1.00 96.31 145 ALA A C 1
ATOM 1135 O O . ALA A 1 145 ? -13.704 -0.713 2.021 1.00 96.31 145 ALA A O 1
ATOM 1136 N N . GLN A 1 146 ? -12.801 1.309 2.289 1.00 95.88 146 GLN A N 1
ATOM 1137 C CA . GLN A 1 146 ? -12.638 1.565 0.857 1.00 95.88 146 GLN A CA 1
ATOM 1138 C C . GLN A 1 146 ? -11.410 0.885 0.237 1.00 95.88 146 GLN A C 1
ATOM 1140 O O . GLN A 1 146 ? -11.303 0.820 -0.985 1.00 95.88 146 GLN A O 1
ATOM 1145 N N . ILE A 1 147 ? -10.473 0.386 1.037 1.00 96.06 147 ILE A N 1
ATOM 1146 C CA . ILE A 1 147 ? -9.273 -0.309 0.547 1.00 96.06 147 ILE A CA 1
ATOM 1147 C C . ILE A 1 147 ? -9.402 -1.814 0.794 1.00 96.06 147 ILE A C 1
ATOM 1149 O O . ILE A 1 147 ? -8.908 -2.611 0.001 1.00 96.06 147 ILE A O 1
ATOM 1153 N N . HIS A 1 148 ? -10.085 -2.195 1.870 1.00 96.44 148 HIS A N 1
ATOM 1154 C CA . HIS A 1 148 ? -10.111 -3.541 2.411 1.00 96.44 148 HIS A CA 1
ATOM 1155 C C . HIS A 1 148 ? -11.377 -4.326 2.079 1.00 96.44 148 HIS A C 1
ATOM 1157 O O . HIS A 1 148 ? -12.486 -3.814 2.200 1.00 96.44 148 HIS A O 1
ATOM 1163 N N . GLU A 1 149 ? -11.187 -5.601 1.761 1.00 95.44 149 GLU A N 1
ATOM 1164 C CA . GLU A 1 149 ? -12.220 -6.632 1.808 1.00 95.44 149 GLU A CA 1
ATOM 1165 C C . GLU A 1 149 ? -11.563 -7.976 2.167 1.00 95.44 149 GLU A C 1
ATOM 1167 O O . GLU A 1 149 ? -10.445 -8.251 1.726 1.00 95.44 149 GLU A O 1
ATOM 1172 N N . ASP A 1 150 ? -12.232 -8.802 2.977 1.00 91.38 150 ASP A N 1
ATOM 1173 C CA . ASP A 1 150 ? -11.673 -10.068 3.489 1.00 91.38 150 ASP A CA 1
ATOM 1174 C C . ASP A 1 150 ? -11.403 -11.091 2.374 1.00 91.38 150 ASP A C 1
ATOM 1176 O O . ASP A 1 150 ? -10.425 -11.835 2.423 1.00 91.38 150 ASP A O 1
ATOM 1180 N N . SER A 1 151 ? -12.272 -11.123 1.361 1.00 93.69 151 SER A N 1
ATOM 1181 C CA . SER A 1 151 ? -12.198 -12.016 0.196 1.00 93.69 151 SER A CA 1
ATOM 1182 C C . SER A 1 151 ? -11.330 -11.467 -0.939 1.00 93.69 151 SER A C 1
ATOM 1184 O O . SER A 1 151 ? -11.138 -12.154 -1.946 1.00 93.69 151 SER A O 1
ATOM 1186 N N . ALA A 1 152 ? -10.843 -10.230 -0.818 1.00 95.62 152 ALA A N 1
ATOM 1187 C CA . ALA A 1 152 ? -10.030 -9.614 -1.850 1.00 95.62 152 ALA A CA 1
ATOM 1188 C C . ALA A 1 152 ? -8.611 -10.206 -1.882 1.00 95.62 152 ALA A C 1
ATOM 1190 O O . ALA A 1 152 ? -8.147 -10.758 -0.881 1.00 95.62 152 ALA A O 1
ATOM 1191 N N . PRO A 1 153 ? -7.889 -10.066 -3.009 1.00 95.69 153 PRO A N 1
ATOM 1192 C CA . PRO A 1 153 ? -6.560 -10.644 -3.153 1.00 95.69 153 PRO A CA 1
ATOM 1193 C C . PRO A 1 153 ? -5.587 -10.184 -2.067 1.00 95.69 153 PRO A C 1
ATOM 1195 O O . PRO A 1 153 ? -5.549 -8.997 -1.711 1.00 95.69 153 PRO A O 1
ATOM 1198 N N . SER A 1 154 ? -4.766 -11.114 -1.583 1.00 95.12 154 SER A N 1
ATOM 1199 C CA . SER A 1 154 ? -3.669 -10.811 -0.664 1.00 95.12 154 SER A CA 1
ATOM 1200 C C . SER A 1 154 ? -2.504 -10.125 -1.373 1.00 95.12 154 SER A C 1
ATOM 1202 O O . SER A 1 154 ? -2.376 -10.157 -2.600 1.00 95.12 154 SER A O 1
ATOM 1204 N N . VAL A 1 155 ? -1.587 -9.535 -0.603 1.00 93.81 155 VAL A N 1
ATOM 1205 C CA . VAL A 1 155 ? -0.349 -8.985 -1.175 1.00 93.81 155 VAL A CA 1
ATOM 1206 C C . VAL A 1 155 ? 0.481 -10.057 -1.892 1.00 93.81 155 VAL A C 1
ATOM 1208 O O . VAL A 1 155 ? 1.096 -9.753 -2.910 1.00 93.81 155 VAL A O 1
ATOM 1211 N N . GLU A 1 156 ? 0.456 -11.305 -1.419 1.00 92.00 156 GLU A N 1
ATOM 1212 C CA . GLU A 1 156 ? 1.181 -12.433 -2.019 1.00 92.00 156 GLU A CA 1
ATOM 1213 C C . GLU A 1 156 ? 0.635 -12.759 -3.415 1.00 92.00 156 GLU A C 1
ATOM 1215 O O . GLU A 1 156 ? 1.394 -12.855 -4.382 1.00 92.00 156 GLU A O 1
ATOM 1220 N N . GLU A 1 157 ? -0.692 -12.829 -3.551 1.00 92.94 157 GLU A N 1
ATOM 1221 C CA . GLU A 1 157 ? -1.363 -13.039 -4.838 1.00 92.94 157 GLU A CA 1
ATOM 1222 C C . GLU A 1 157 ? -1.137 -11.876 -5.809 1.00 92.94 157 GLU A C 1
ATOM 1224 O O . GLU A 1 157 ? -0.969 -12.070 -7.017 1.00 92.94 157 GLU A O 1
ATOM 1229 N N . LEU A 1 158 ? -1.132 -10.643 -5.297 1.00 93.12 158 LEU A N 1
ATOM 1230 C CA . LEU A 1 158 ? -0.842 -9.461 -6.103 1.00 93.12 158 LEU A CA 1
ATOM 1231 C C . LEU A 1 158 ? 0.620 -9.467 -6.573 1.00 93.12 158 LEU A C 1
ATOM 1233 O O . LEU A 1 158 ? 0.898 -9.076 -7.711 1.00 93.12 158 LEU A O 1
ATOM 1237 N N . ALA A 1 159 ? 1.548 -9.924 -5.724 1.00 89.38 159 ALA A N 1
ATOM 1238 C CA . ALA A 1 159 ? 2.988 -9.848 -5.965 1.00 89.38 159 ALA A CA 1
ATOM 1239 C C . ALA A 1 159 ? 3.462 -10.831 -7.038 1.00 89.38 159 ALA A C 1
ATOM 1241 O O . ALA A 1 159 ? 4.504 -10.609 -7.651 1.00 89.38 159 ALA A O 1
ATOM 1242 N N . ALA A 1 160 ? 2.661 -11.854 -7.341 1.00 86.62 160 ALA A N 1
ATOM 1243 C CA . ALA A 1 160 ? 2.890 -12.776 -8.450 1.00 86.62 160 ALA A CA 1
ATOM 1244 C C . ALA A 1 160 ? 2.797 -12.116 -9.844 1.00 86.62 160 ALA A C 1
ATOM 1246 O O . ALA A 1 160 ? 3.100 -12.753 -10.853 1.00 86.62 160 ALA A O 1
ATOM 1247 N N . SER A 1 161 ? 2.362 -10.854 -9.930 1.00 87.94 161 SER A N 1
ATOM 1248 C CA . SER A 1 161 ? 2.181 -10.137 -11.193 1.00 87.94 161 SER A CA 1
ATOM 1249 C C . SER A 1 161 ? 2.702 -8.703 -11.133 1.00 87.94 161 SER A C 1
ATOM 1251 O O . SER A 1 161 ? 2.726 -8.072 -10.077 1.00 87.94 161 SER A O 1
ATOM 1253 N N . SER A 1 162 ? 3.079 -8.162 -12.293 1.00 91.88 162 SER A N 1
ATOM 1254 C CA . SER A 1 162 ? 3.310 -6.725 -12.434 1.00 91.88 162 SER A CA 1
ATOM 1255 C C . SER A 1 162 ? 1.979 -5.979 -12.352 1.00 91.88 162 SER A C 1
ATOM 1257 O O . SER A 1 162 ? 1.045 -6.297 -13.093 1.00 91.88 162 SER A O 1
ATOM 1259 N N . ILE A 1 163 ? 1.899 -4.962 -11.495 1.00 95.06 163 ILE A N 1
ATOM 1260 C CA . ILE A 1 163 ? 0.644 -4.270 -11.184 1.00 95.06 163 ILE A CA 1
ATOM 1261 C C . ILE A 1 163 ? 0.829 -2.758 -11.032 1.00 95.06 163 ILE A C 1
ATOM 1263 O O . ILE A 1 163 ? 1.851 -2.273 -10.538 1.00 95.06 163 ILE A O 1
ATOM 1267 N N . CYS A 1 164 ? -0.192 -2.009 -11.445 1.00 95.50 164 CYS A N 1
ATOM 1268 C CA . CYS A 1 164 ? -0.285 -0.569 -11.230 1.00 95.50 164 CYS A CA 1
ATOM 1269 C C . CYS A 1 164 ? -1.482 -0.245 -10.329 1.00 95.50 164 CYS A C 1
ATOM 1271 O O . CYS A 1 164 ? -2.615 -0.600 -10.648 1.00 95.50 164 CYS A O 1
ATOM 1273 N N . PHE 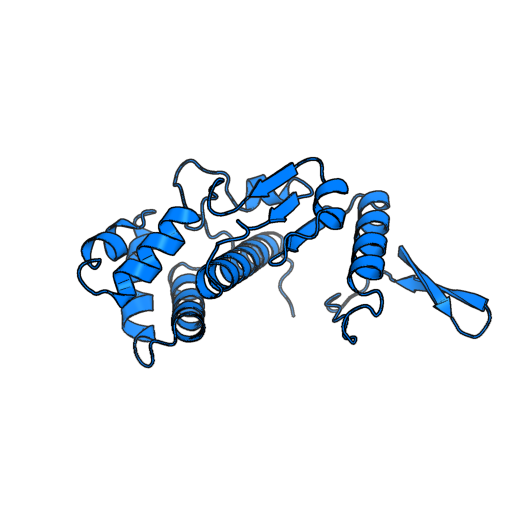A 1 165 ? -1.237 0.449 -9.223 1.00 96.00 165 PHE A N 1
ATOM 1274 C CA . PHE A 1 165 ? -2.258 0.988 -8.337 1.00 96.00 165 PHE A CA 1
ATOM 1275 C C . PHE A 1 165 ? -2.491 2.456 -8.669 1.00 96.00 165 PHE A C 1
ATOM 1277 O O . PHE A 1 165 ? -1.560 3.262 -8.685 1.00 96.00 165 PHE A O 1
ATOM 1284 N N . THR A 1 166 ? -3.750 2.793 -8.901 1.00 95.25 166 THR A N 1
ATOM 1285 C CA . THR A 1 166 ? -4.225 4.148 -9.181 1.00 95.25 166 THR A CA 1
ATOM 1286 C C . THR A 1 166 ? -5.336 4.513 -8.203 1.00 95.25 166 THR A C 1
ATOM 1288 O O . THR A 1 166 ? -5.826 3.664 -7.455 1.00 95.25 166 THR A O 1
ATOM 1291 N N . PHE A 1 167 ? -5.736 5.784 -8.197 1.00 93.69 167 PHE A N 1
ATOM 1292 C CA . PHE A 1 167 ? -6.707 6.314 -7.242 1.00 93.69 167 PHE A CA 1
ATOM 1293 C C . PHE A 1 167 ? -7.782 7.143 -7.953 1.00 93.69 167 PHE A C 1
ATOM 1295 O O . PHE A 1 167 ? -7.488 7.785 -8.968 1.00 93.69 167 PHE A O 1
ATOM 1302 N N . PRO A 1 168 ? -9.021 7.176 -7.429 1.00 90.38 168 PRO A N 1
ATOM 1303 C CA . PRO A 1 168 ? -10.071 8.043 -7.937 1.00 90.38 168 PRO A CA 1
ATOM 1304 C C . PRO A 1 168 ? -9.615 9.503 -7.967 1.00 90.38 168 PRO A C 1
ATOM 1306 O O . PRO A 1 168 ? -9.010 9.997 -7.017 1.00 90.38 168 PRO A O 1
ATOM 1309 N N . GLN A 1 169 ? -9.948 10.237 -9.032 1.00 84.69 169 GLN A N 1
ATOM 1310 C CA . GLN A 1 169 ? -9.526 11.640 -9.171 1.00 84.69 169 GLN A CA 1
ATOM 1311 C C . GLN A 1 169 ? -9.979 12.510 -7.985 1.00 84.69 169 GLN A C 1
ATOM 1313 O O . GLN A 1 169 ? -9.226 13.360 -7.511 1.00 84.69 169 GLN A O 1
ATOM 1318 N N . MET A 1 170 ? -11.180 12.237 -7.468 1.00 86.38 170 MET A N 1
ATOM 1319 C CA . MET A 1 170 ? -11.809 12.967 -6.363 1.00 86.38 170 MET A CA 1
ATOM 1320 C C . MET A 1 170 ? -11.480 12.398 -4.969 1.00 86.38 170 MET A C 1
ATOM 1322 O O . MET A 1 170 ? -12.110 12.789 -3.991 1.00 86.38 170 MET A O 1
ATOM 1326 N N . SER A 1 171 ? -10.514 11.479 -4.840 1.00 90.06 171 SER A N 1
ATOM 1327 C CA . SER A 1 171 ? -10.124 10.939 -3.531 1.00 90.06 171 SER A CA 1
ATOM 1328 C C . SER A 1 171 ? -9.373 11.974 -2.681 1.00 90.06 171 SER A C 1
ATOM 1330 O O . SER A 1 171 ? -8.578 12.761 -3.212 1.00 90.06 171 SER A O 1
ATOM 1332 N N . SER A 1 172 ? -9.557 11.923 -1.359 1.00 92.88 172 SER A N 1
ATOM 1333 C CA . SER A 1 172 ? -8.841 12.793 -0.420 1.00 92.88 172 SER A CA 1
ATOM 1334 C C . SER A 1 172 ? -7.324 12.544 -0.446 1.00 92.88 172 SER A C 1
ATOM 1336 O O . SER A 1 172 ? -6.836 11.494 -0.881 1.00 92.88 172 SER A O 1
ATOM 1338 N N . ARG A 1 173 ? -6.538 13.528 0.008 1.00 93.25 173 ARG A N 1
ATOM 1339 C CA . ARG A 1 173 ? -5.079 13.367 0.126 1.00 93.25 173 ARG A CA 1
ATOM 1340 C C . ARG A 1 173 ? -4.736 12.299 1.164 1.00 93.25 173 ARG A C 1
ATOM 1342 O O . ARG A 1 173 ? -3.782 11.547 0.970 1.00 93.25 173 ARG A O 1
ATOM 1349 N N . GLU A 1 174 ? -5.506 12.253 2.240 1.00 94.94 174 GLU A N 1
ATOM 1350 C CA . GLU A 1 174 ? -5.365 11.331 3.355 1.00 94.94 174 GLU A CA 1
ATOM 1351 C C . GLU A 1 174 ? -5.601 9.895 2.901 1.00 94.94 174 GLU A C 1
ATOM 1353 O O . GLU A 1 174 ? -4.712 9.070 3.090 1.00 94.94 174 GLU A O 1
ATOM 1358 N N . PHE A 1 175 ? -6.692 9.635 2.173 1.00 95.44 175 PHE A N 1
ATOM 1359 C CA . PHE A 1 175 ? -6.977 8.329 1.576 1.00 95.44 175 PHE A CA 1
ATOM 1360 C C . PHE A 1 175 ? -5.819 7.836 0.701 1.00 95.44 175 PHE A C 1
ATOM 1362 O O . PHE A 1 175 ? -5.282 6.753 0.930 1.00 95.44 175 PHE A O 1
ATOM 1369 N N . ARG A 1 176 ? -5.363 8.658 -0.259 1.00 95.19 176 ARG A N 1
ATOM 1370 C CA . ARG A 1 176 ? -4.235 8.296 -1.142 1.00 95.19 176 ARG A CA 1
ATOM 1371 C C . ARG A 1 176 ? -2.957 8.007 -0.361 1.00 95.19 176 ARG A C 1
ATOM 1373 O O . ARG A 1 176 ? -2.227 7.081 -0.699 1.00 95.19 176 ARG A O 1
ATOM 1380 N N . SER A 1 177 ? -2.688 8.797 0.678 1.00 95.50 177 SER A N 1
ATOM 1381 C CA . SER A 1 177 ? -1.492 8.635 1.509 1.00 95.50 177 SER A CA 1
ATOM 1382 C C . SER A 1 177 ? -1.566 7.362 2.350 1.00 95.50 177 SER A C 1
ATOM 1384 O O . SER A 1 177 ? -0.599 6.608 2.384 1.00 95.50 177 SER A O 1
ATOM 1386 N N . LEU A 1 178 ? -2.709 7.101 2.991 1.00 96.12 178 LEU A N 1
ATOM 1387 C CA . LEU A 1 178 ? -2.945 5.894 3.777 1.00 96.12 178 LEU A CA 1
ATOM 1388 C C . LEU A 1 178 ? -2.816 4.643 2.905 1.00 96.12 178 LEU A C 1
ATOM 1390 O O . LEU A 1 178 ? -2.062 3.736 3.244 1.00 96.12 178 LEU A O 1
ATOM 1394 N N . ALA A 1 179 ? -3.501 4.619 1.764 1.00 95.81 179 ALA A N 1
ATOM 1395 C CA . ALA A 1 179 ? -3.483 3.496 0.841 1.00 95.81 179 ALA A CA 1
ATOM 1396 C C . ALA A 1 179 ? -2.081 3.226 0.270 1.00 95.81 179 ALA A C 1
ATOM 1398 O O . ALA A 1 179 ? -1.629 2.083 0.268 1.00 95.81 179 ALA A O 1
ATOM 1399 N N . ALA A 1 180 ? -1.354 4.269 -0.149 1.00 95.06 180 ALA A N 1
ATOM 1400 C CA . ALA A 1 180 ? 0.023 4.121 -0.615 1.00 95.06 180 ALA A CA 1
ATOM 1401 C C . ALA A 1 180 ? 0.950 3.570 0.482 1.00 95.06 180 ALA A C 1
ATOM 1403 O O . ALA A 1 180 ? 1.761 2.685 0.217 1.00 95.06 180 ALA A O 1
ATOM 1404 N N . LEU A 1 181 ? 0.819 4.060 1.719 1.00 95.75 181 LEU A N 1
ATOM 1405 C CA . LEU A 1 181 ? 1.608 3.575 2.854 1.00 95.75 181 LEU A CA 1
ATOM 1406 C C . LEU A 1 181 ? 1.276 2.121 3.202 1.00 95.75 181 LEU A C 1
ATOM 1408 O O . LEU A 1 181 ? 2.196 1.338 3.418 1.00 95.75 181 LEU A O 1
ATOM 1412 N N . LEU A 1 182 ? -0.005 1.745 3.198 1.00 96.25 182 LEU A N 1
ATOM 1413 C CA . LEU A 1 182 ? -0.438 0.363 3.408 1.00 96.25 182 LEU A CA 1
ATOM 1414 C C . LEU A 1 182 ? 0.162 -0.576 2.362 1.00 96.25 182 LEU A C 1
ATOM 1416 O O . LEU A 1 182 ? 0.771 -1.574 2.732 1.00 96.25 182 LEU A O 1
ATOM 1420 N N . LEU A 1 183 ? 0.068 -0.233 1.075 1.00 95.62 183 LEU A N 1
ATOM 1421 C CA . LEU A 1 183 ? 0.672 -1.023 -0.001 1.00 95.62 183 LEU A CA 1
ATOM 1422 C C . LEU A 1 183 ? 2.184 -1.206 0.192 1.00 95.62 183 LEU A C 1
ATOM 1424 O O . LEU A 1 183 ? 2.693 -2.314 0.037 1.00 95.62 183 LEU A O 1
ATOM 1428 N N . LEU A 1 184 ? 2.902 -0.139 0.561 1.00 94.12 184 LEU A N 1
ATOM 1429 C CA . LEU A 1 184 ? 4.340 -0.207 0.832 1.00 94.12 184 LEU A CA 1
ATOM 1430 C C . LEU A 1 184 ? 4.656 -1.100 2.038 1.00 94.12 184 LEU A C 1
ATOM 1432 O O . LEU A 1 184 ? 5.599 -1.887 1.977 1.00 94.12 184 LEU A O 1
ATOM 1436 N N . MET A 1 185 ? 3.874 -1.006 3.116 1.00 95.69 185 MET A N 1
ATOM 1437 C CA . MET A 1 185 ? 4.039 -1.852 4.300 1.00 95.69 185 MET A CA 1
ATOM 1438 C C . MET A 1 185 ? 3.769 -3.325 3.987 1.00 95.69 185 MET A C 1
ATOM 1440 O O . MET A 1 185 ? 4.549 -4.187 4.392 1.00 95.69 185 MET A O 1
ATOM 1444 N N . LEU A 1 186 ? 2.697 -3.623 3.250 1.00 95.38 186 LEU A N 1
ATOM 1445 C CA . LEU A 1 186 ? 2.357 -4.985 2.841 1.00 95.38 186 LEU A CA 1
ATOM 1446 C C . LEU A 1 186 ? 3.454 -5.572 1.948 1.00 95.38 186 LEU A C 1
ATOM 1448 O O . LEU A 1 186 ? 3.928 -6.676 2.206 1.00 95.38 186 LEU A O 1
ATOM 1452 N N . LEU A 1 187 ? 3.928 -4.807 0.958 1.00 92.06 187 LEU A N 1
ATOM 1453 C CA . LEU A 1 187 ? 5.021 -5.228 0.083 1.00 92.06 187 LEU A CA 1
ATOM 1454 C C . LEU A 1 187 ? 6.321 -5.446 0.868 1.00 92.06 187 LEU A C 1
ATOM 1456 O O . LEU A 1 187 ? 7.019 -6.430 0.642 1.00 92.06 187 LEU A O 1
ATOM 1460 N N . GLN A 1 188 ? 6.642 -4.565 1.821 1.00 91.69 188 GLN A N 1
ATOM 1461 C CA . GLN A 1 188 ? 7.784 -4.756 2.717 1.00 91.69 188 GLN A CA 1
ATOM 1462 C C . GLN A 1 188 ? 7.648 -6.056 3.520 1.00 91.69 188 GLN A C 1
ATOM 1464 O O . GLN A 1 188 ? 8.627 -6.784 3.664 1.00 91.69 188 GLN A O 1
ATOM 1469 N N . GLY A 1 189 ? 6.452 -6.344 4.031 1.00 93.19 189 GLY A N 1
ATOM 1470 C CA . GLY A 1 189 ? 6.149 -7.576 4.753 1.00 93.19 189 GLY A CA 1
ATOM 1471 C C . GLY A 1 189 ? 6.390 -8.815 3.905 1.00 93.19 189 GLY A C 1
ATOM 1472 O O . GLY A 1 189 ? 7.177 -9.682 4.278 1.00 93.19 189 GLY A O 1
ATOM 1473 N N . TYR A 1 190 ? 5.807 -8.837 2.710 1.00 92.25 190 TYR A N 1
ATOM 1474 C CA . TYR A 1 190 ? 6.023 -9.904 1.741 1.00 92.25 190 TYR A CA 1
ATOM 1475 C C . TYR A 1 190 ? 7.512 -10.101 1.411 1.00 92.25 190 TYR A C 1
ATOM 1477 O O . TYR A 1 190 ? 8.027 -11.210 1.447 1.00 92.25 190 TYR A O 1
ATOM 1485 N N . ARG A 1 191 ? 8.277 -9.027 1.195 1.00 87.94 191 ARG A N 1
ATOM 1486 C CA . ARG A 1 191 ? 9.726 -9.153 0.948 1.00 87.94 191 ARG A CA 1
ATOM 1487 C C . ARG A 1 191 ? 10.488 -9.762 2.131 1.00 87.94 191 ARG A C 1
ATOM 1489 O O . ARG A 1 191 ? 11.433 -10.523 1.921 1.00 87.94 191 ARG A O 1
ATOM 1496 N N . ARG A 1 192 ? 10.062 -9.501 3.374 1.00 89.75 192 ARG A N 1
ATOM 1497 C CA . ARG A 1 192 ? 10.642 -10.154 4.563 1.00 89.75 192 ARG A CA 1
ATOM 1498 C C . ARG A 1 192 ? 10.409 -11.665 4.549 1.00 89.75 192 ARG A C 1
ATOM 1500 O O . ARG A 1 192 ? 11.315 -12.392 4.956 1.00 89.75 192 ARG A O 1
ATOM 1507 N N . THR A 1 193 ? 9.252 -12.149 4.079 1.00 90.12 193 THR A N 1
ATOM 1508 C CA . THR A 1 193 ? 8.989 -13.602 3.996 1.00 90.12 193 THR A CA 1
ATOM 1509 C C . THR A 1 193 ? 9.888 -14.292 2.974 1.00 90.12 193 THR A C 1
ATOM 1511 O O . THR A 1 193 ? 10.292 -15.431 3.196 1.00 90.12 193 THR A O 1
ATOM 1514 N N . LEU A 1 194 ? 10.302 -13.578 1.923 1.00 85.31 194 LEU A N 1
ATOM 1515 C CA . LEU A 1 194 ? 11.272 -14.051 0.930 1.00 85.31 194 LEU A CA 1
ATOM 1516 C C . LEU A 1 194 ? 12.730 -14.054 1.431 1.00 85.31 194 LEU A C 1
ATOM 1518 O O . LEU A 1 194 ? 13.640 -14.414 0.687 1.00 85.31 194 LEU A O 1
ATOM 1522 N N . GLY A 1 195 ? 12.987 -13.652 2.681 1.00 76.19 195 GLY A N 1
ATOM 1523 C CA . GLY A 1 195 ? 14.341 -13.577 3.235 1.00 76.19 195 GLY A CA 1
ATOM 1524 C C . GLY A 1 195 ? 15.132 -12.348 2.778 1.00 76.19 195 GLY A C 1
ATOM 1525 O O . GLY A 1 195 ? 16.297 -12.202 3.152 1.00 76.19 195 GLY A O 1
ATOM 1526 N N . GLU A 1 196 ? 14.501 -11.416 2.055 1.00 65.00 196 GLU A N 1
ATOM 1527 C CA . GLU A 1 196 ? 15.062 -10.106 1.707 1.00 65.00 196 GLU A CA 1
ATOM 1528 C C . GLU A 1 196 ? 14.984 -9.163 2.918 1.00 65.00 196 GLU A C 1
ATOM 1530 O O . GLU A 1 196 ? 14.324 -8.125 2.921 1.00 65.00 196 GLU A O 1
ATOM 1535 N N . SER A 1 197 ? 15.631 -9.555 4.013 1.00 50.78 197 SER A N 1
ATOM 1536 C CA . SER A 1 197 ? 15.787 -8.694 5.181 1.00 50.78 197 SER A CA 1
ATOM 1537 C C . SER A 1 197 ? 16.934 -7.723 4.922 1.00 50.78 197 SER A C 1
ATOM 1539 O O . SER A 1 197 ? 18.076 -8.153 4.763 1.00 50.78 197 SER A O 1
ATOM 1541 N N . HIS A 1 198 ? 16.638 -6.420 4.895 1.00 47.56 198 HIS A N 1
ATOM 1542 C CA . HIS A 1 198 ? 17.655 -5.368 4.921 1.00 47.56 198 HIS A CA 1
ATOM 1543 C C . HIS A 1 198 ? 18.559 -5.575 6.147 1.00 47.56 198 HIS A C 1
ATOM 1545 O O . HIS A 1 198 ? 18.135 -5.335 7.278 1.00 47.56 198 HIS A O 1
ATOM 1551 N N . ARG A 1 199 ? 19.775 -6.076 5.917 1.00 34.56 199 ARG A N 1
ATOM 1552 C CA . ARG A 1 199 ? 20.905 -5.917 6.835 1.00 34.56 199 ARG A CA 1
ATOM 1553 C C . ARG A 1 199 ? 21.683 -4.669 6.452 1.00 34.56 199 ARG A C 1
ATOM 1555 O O . ARG A 1 199 ? 21.756 -4.375 5.235 1.00 34.56 199 ARG A O 1
#

pLDDT: mean 89.67, std 9.92, range [34.56, 98.31]